Protein AF-A0A7D7ZNV0-F1 (afdb_monomer_lite)

Structure (mmCIF, N/CA/C/O backbone):
data_AF-A0A7D7ZNV0-F1
#
_entry.id   AF-A0A7D7ZNV0-F1
#
loop_
_atom_site.group_PDB
_atom_site.id
_atom_site.type_symbol
_atom_site.label_atom_id
_atom_site.label_alt_id
_atom_site.label_comp_id
_atom_site.label_asym_id
_atom_site.label_entity_id
_atom_site.label_seq_id
_atom_site.pdbx_PDB_ins_code
_atom_site.Cartn_x
_atom_site.Cartn_y
_atom_site.Cartn_z
_atom_site.occupancy
_atom_site.B_iso_or_equiv
_atom_site.auth_seq_id
_atom_site.auth_comp_id
_atom_site.auth_asym_id
_atom_site.auth_atom_id
_atom_site.pdbx_PDB_model_num
ATOM 1 N N . MET A 1 1 ? 5.605 -14.602 -39.935 1.00 45.19 1 MET A N 1
ATOM 2 C CA . MET A 1 1 ? 6.218 -13.314 -40.306 1.00 45.19 1 MET A CA 1
ATOM 3 C C . MET A 1 1 ? 6.427 -12.585 -39.005 1.00 45.19 1 MET A C 1
ATOM 5 O O . MET A 1 1 ? 5.441 -12.206 -38.384 1.00 45.19 1 MET A O 1
ATOM 9 N N . ASP A 1 2 ? 7.675 -12.518 -38.564 1.00 54.56 2 ASP A N 1
ATOM 10 C CA . ASP A 1 2 ? 8.054 -11.848 -37.326 1.00 54.56 2 ASP A CA 1
ATOM 11 C C . ASP A 1 2 ? 7.877 -10.351 -37.553 1.00 54.56 2 ASP A C 1
ATOM 13 O O . ASP A 1 2 ? 8.533 -9.776 -38.421 1.00 54.56 2 ASP A O 1
ATOM 17 N N . ASN A 1 3 ? 6.916 -9.742 -36.857 1.00 64.06 3 ASN A N 1
ATOM 18 C CA . ASN A 1 3 ? 6.824 -8.293 -36.817 1.00 64.06 3 ASN A CA 1
ATOM 19 C C . ASN A 1 3 ? 7.741 -7.828 -35.673 1.00 64.06 3 ASN A C 1
ATOM 21 O O . ASN A 1 3 ? 7.385 -8.056 -34.511 1.00 64.06 3 ASN A O 1
ATOM 25 N N . PRO A 1 4 ? 8.910 -7.228 -35.960 1.00 66.88 4 PRO A N 1
ATOM 26 C CA . PRO A 1 4 ? 9.800 -6.725 -34.918 1.00 66.88 4 PRO A CA 1
ATOM 27 C C . PRO A 1 4 ? 9.106 -5.684 -34.028 1.00 66.88 4 PRO A C 1
ATOM 29 O O . PRO A 1 4 ? 9.383 -5.648 -32.839 1.00 66.88 4 PRO A O 1
ATOM 32 N N . GLU A 1 5 ? 8.120 -4.946 -34.549 1.00 66.50 5 GLU A N 1
ATOM 33 C CA . GLU A 1 5 ? 7.304 -3.986 -33.782 1.00 66.50 5 GLU A CA 1
ATOM 34 C C . GLU A 1 5 ? 6.341 -4.661 -32.788 1.00 66.50 5 GLU A C 1
ATOM 36 O O . GLU A 1 5 ? 5.712 -3.998 -31.974 1.00 66.50 5 GLU A O 1
ATOM 41 N N . ARG A 1 6 ? 6.192 -5.990 -32.853 1.00 70.25 6 ARG A N 1
ATOM 42 C CA . ARG A 1 6 ? 5.403 -6.794 -31.900 1.00 70.25 6 ARG A CA 1
ATOM 43 C C . ARG A 1 6 ? 6.263 -7.785 -31.117 1.00 70.25 6 ARG A C 1
ATOM 45 O O . ARG A 1 6 ? 5.723 -8.681 -30.473 1.00 70.25 6 ARG A O 1
ATOM 52 N N . SER A 1 7 ? 7.584 -7.674 -31.235 1.00 78.62 7 SER A N 1
ATOM 53 C CA . SER A 1 7 ? 8.539 -8.541 -30.552 1.00 78.62 7 SER A CA 1
ATOM 54 C C . SER A 1 7 ? 9.102 -7.812 -29.339 1.00 78.62 7 SER A C 1
ATOM 56 O O . SER A 1 7 ? 9.568 -6.685 -29.457 1.00 78.62 7 SER A O 1
ATOM 58 N N . THR A 1 8 ? 9.086 -8.461 -28.178 1.00 85.06 8 THR A N 1
ATOM 59 C CA . THR A 1 8 ? 9.588 -7.871 -26.932 1.00 85.06 8 THR A CA 1
ATOM 60 C C . THR A 1 8 ? 10.937 -8.472 -26.568 1.00 85.06 8 THR A C 1
ATOM 62 O O . THR A 1 8 ? 11.099 -9.693 -26.529 1.00 85.06 8 THR A O 1
ATOM 65 N N . LEU A 1 9 ? 11.900 -7.607 -26.257 1.00 86.38 9 LEU A N 1
ATOM 66 C CA . LEU A 1 9 ? 13.126 -7.978 -25.563 1.00 86.38 9 LEU A CA 1
ATOM 67 C C . LEU A 1 9 ? 12.962 -7.618 -24.087 1.00 86.38 9 LEU A C 1
ATOM 69 O O . LEU A 1 9 ? 12.534 -6.516 -23.764 1.00 86.38 9 LEU A O 1
ATOM 73 N N . GLY A 1 10 ? 13.310 -8.533 -23.186 1.00 88.19 10 GLY A N 1
ATOM 74 C CA . GLY A 1 10 ? 13.210 -8.281 -21.754 1.00 88.19 10 GLY A CA 1
ATOM 75 C C . GLY A 1 10 ? 14.322 -8.953 -20.971 1.00 88.19 10 GLY A C 1
ATOM 76 O O . GLY A 1 10 ? 14.883 -9.967 -21.388 1.00 88.19 10 GLY A O 1
ATOM 77 N N . VAL A 1 11 ? 14.623 -8.368 -19.815 1.00 88.81 11 VAL A N 1
ATOM 78 C CA . VAL A 1 11 ? 15.571 -8.901 -18.838 1.00 88.81 11 VAL A CA 1
ATOM 79 C C . VAL A 1 11 ? 14.772 -9.368 -17.627 1.00 88.81 11 VAL A C 1
ATOM 81 O O . VAL A 1 11 ? 14.096 -8.576 -16.974 1.00 88.81 11 VAL A O 1
ATOM 84 N N . LEU A 1 12 ? 14.830 -10.667 -17.337 1.00 90.00 12 LEU A N 1
ATOM 85 C CA . LEU A 1 12 ? 14.149 -11.267 -16.193 1.00 90.00 12 LEU A CA 1
ATOM 86 C C . LEU A 1 12 ? 15.111 -11.334 -15.005 1.00 90.00 12 LEU A C 1
ATOM 88 O O . LEU A 1 12 ? 16.139 -12.007 -15.066 1.00 90.00 12 LEU A O 1
ATOM 92 N N . CYS A 1 13 ? 14.764 -10.653 -13.913 1.00 88.19 13 CYS A N 1
ATOM 93 C CA . CYS A 1 13 ? 15.628 -10.518 -12.742 1.00 88.19 13 CYS A CA 1
ATOM 94 C C . CYS A 1 13 ? 15.036 -11.212 -11.511 1.00 88.19 13 CYS A C 1
ATOM 96 O O . CYS A 1 13 ? 13.857 -11.058 -11.192 1.00 88.19 13 CYS A O 1
ATOM 98 N N . GLN A 1 14 ? 15.885 -11.909 -10.754 1.00 87.94 14 GLN A N 1
ATOM 99 C CA . GLN A 1 14 ? 15.585 -12.325 -9.384 1.00 87.94 14 GLN A CA 1
ATOM 100 C C . GLN A 1 14 ? 16.242 -11.362 -8.395 1.00 87.94 14 GLN A C 1
ATOM 102 O O . GLN A 1 14 ? 17.391 -10.964 -8.561 1.00 87.94 14 GLN A O 1
ATOM 107 N N . THR A 1 15 ? 15.525 -11.011 -7.330 1.00 85.88 15 THR A N 1
ATOM 108 C CA . THR A 1 15 ? 16.063 -10.193 -6.232 1.00 85.88 15 THR A CA 1
ATOM 109 C C . THR A 1 15 ? 16.298 -11.039 -4.984 1.00 85.88 15 THR A C 1
ATOM 111 O O . THR A 1 15 ? 15.720 -12.117 -4.839 1.00 85.88 15 THR A O 1
ATOM 114 N N . GLN A 1 16 ? 17.122 -10.543 -4.054 1.00 84.31 16 GLN A N 1
ATOM 115 C CA . GLN A 1 16 ? 17.376 -11.173 -2.746 1.00 84.31 16 GLN A CA 1
ATOM 116 C C . GLN A 1 16 ? 17.931 -12.611 -2.835 1.00 84.31 16 GLN A C 1
ATOM 118 O O . GLN A 1 16 ? 17.564 -13.466 -2.032 1.00 84.31 16 GLN A O 1
ATOM 123 N N . ASN A 1 17 ? 18.815 -12.870 -3.807 1.00 84.50 17 ASN A N 1
ATOM 124 C CA . ASN A 1 17 ? 19.521 -14.148 -3.975 1.00 84.50 17 ASN A CA 1
ATOM 125 C C . ASN A 1 17 ? 18.591 -15.377 -4.084 1.00 84.50 17 ASN A C 1
ATOM 127 O O . ASN A 1 17 ? 18.876 -16.443 -3.538 1.00 84.50 17 ASN A O 1
ATOM 131 N N . ARG A 1 18 ? 17.437 -15.215 -4.742 1.00 84.75 18 ARG A N 1
ATOM 132 C CA . ARG A 1 18 ? 16.502 -16.319 -4.998 1.00 84.75 18 ARG A CA 1
ATOM 133 C C . ARG A 1 18 ? 17.014 -17.231 -6.104 1.00 84.75 18 ARG A C 1
ATOM 135 O O . ARG A 1 18 ? 17.602 -16.759 -7.072 1.00 84.75 18 ARG A O 1
ATOM 142 N N . ALA A 1 19 ? 16.735 -18.524 -5.954 1.00 87.31 19 ALA A N 1
ATOM 143 C CA . ALA A 1 19 ? 17.058 -19.524 -6.959 1.00 87.31 19 ALA A CA 1
ATOM 144 C C . ALA A 1 19 ? 16.268 -19.280 -8.252 1.00 87.31 19 ALA A C 1
ATOM 146 O O . ALA A 1 19 ? 15.100 -18.888 -8.221 1.00 87.31 19 ALA A O 1
ATOM 147 N N . THR A 1 20 ? 16.919 -19.544 -9.378 1.00 85.50 20 THR A N 1
ATOM 148 C CA . THR A 1 20 ? 16.339 -19.463 -10.725 1.00 85.50 20 THR A CA 1
ATOM 149 C C . THR A 1 20 ? 15.947 -20.833 -11.281 1.00 85.50 20 THR A C 1
ATOM 151 O O . THR A 1 20 ? 15.462 -20.928 -12.406 1.00 85.50 20 THR A O 1
ATOM 154 N N . ASP A 1 21 ? 16.183 -21.900 -10.517 1.00 89.81 21 ASP A N 1
ATOM 155 C CA . ASP A 1 21 ? 15.991 -23.274 -10.968 1.00 89.81 21 ASP A CA 1
ATOM 156 C C . ASP A 1 21 ? 14.519 -23.552 -11.291 1.00 89.81 21 ASP A C 1
ATOM 158 O O . ASP A 1 21 ? 13.625 -23.293 -10.487 1.00 89.81 21 ASP A O 1
ATOM 162 N N . GLY A 1 22 ? 14.271 -24.092 -12.486 1.00 87.31 22 GLY A N 1
ATOM 163 C CA . GLY A 1 22 ? 12.927 -24.446 -12.948 1.00 87.31 22 GLY A CA 1
ATOM 164 C C . GLY A 1 22 ? 12.056 -23.268 -13.398 1.00 87.31 22 GLY A C 1
ATOM 165 O O . GLY A 1 22 ? 10.889 -23.488 -13.717 1.00 87.31 22 GLY A O 1
ATOM 166 N N . LEU A 1 23 ? 12.589 -22.040 -13.452 1.00 88.19 23 LEU A N 1
ATOM 167 C CA . LEU A 1 23 ? 11.863 -20.887 -13.988 1.00 88.19 23 LEU A CA 1
ATOM 168 C C . LEU A 1 23 ? 11.836 -20.893 -15.522 1.00 88.19 23 LEU A C 1
ATOM 170 O O . LEU A 1 23 ? 12.759 -21.367 -16.185 1.00 88.19 23 LEU A O 1
ATOM 174 N N . LEU A 1 24 ? 10.761 -20.342 -16.083 1.00 88.75 24 LEU A N 1
ATOM 175 C CA . LEU A 1 24 ? 10.575 -20.203 -17.523 1.00 88.75 24 LEU A CA 1
ATOM 176 C C . LEU A 1 24 ? 11.096 -18.845 -18.003 1.00 88.75 24 LEU A C 1
ATOM 178 O O . LEU A 1 24 ? 10.868 -17.821 -17.362 1.00 88.75 24 LEU A O 1
ATOM 182 N N . ASN A 1 25 ? 11.721 -18.828 -19.179 1.00 87.12 25 ASN A N 1
ATOM 183 C CA . ASN A 1 25 ? 12.117 -17.598 -19.868 1.00 87.12 25 ASN A CA 1
ATOM 184 C C . ASN A 1 25 ? 10.934 -17.062 -20.684 1.00 87.12 25 ASN A C 1
ATOM 186 O O . ASN A 1 25 ? 10.938 -17.127 -21.913 1.00 87.12 25 ASN A O 1
ATOM 190 N N . GLN A 1 26 ? 9.888 -16.619 -19.991 1.00 87.25 26 GLN A N 1
ATOM 191 C CA . GLN A 1 26 ? 8.667 -16.095 -20.597 1.00 87.25 26 GLN A CA 1
ATOM 192 C C . GLN A 1 26 ? 8.408 -14.672 -20.117 1.00 87.25 26 GLN A C 1
ATOM 194 O O . GLN A 1 26 ? 8.632 -14.342 -18.955 1.00 87.25 26 GLN A O 1
ATOM 199 N N . ILE A 1 27 ? 7.942 -13.844 -21.044 1.00 85.81 27 ILE A N 1
ATOM 200 C CA . ILE A 1 27 ? 7.533 -12.465 -20.805 1.00 85.81 27 ILE A CA 1
ATOM 201 C C . ILE A 1 27 ? 6.041 -12.406 -21.115 1.00 85.81 27 ILE A C 1
ATOM 203 O O . ILE A 1 27 ? 5.610 -12.906 -22.157 1.00 85.81 27 ILE A O 1
ATOM 207 N N . GLU A 1 28 ? 5.258 -11.842 -20.201 1.00 82.62 28 GLU A N 1
ATOM 208 C CA . GLU A 1 28 ? 3.836 -11.619 -20.445 1.00 82.62 28 GLU A CA 1
ATOM 209 C C . GLU A 1 28 ? 3.655 -10.558 -21.536 1.00 82.62 28 GLU A C 1
ATOM 211 O O . GLU A 1 28 ? 4.395 -9.575 -21.603 1.00 82.62 28 GLU A O 1
ATOM 216 N N . ALA A 1 29 ? 2.690 -10.782 -22.428 1.00 80.75 29 ALA A N 1
ATOM 217 C CA . ALA A 1 29 ? 2.501 -9.944 -23.612 1.00 80.75 29 ALA A CA 1
ATOM 218 C C . ALA A 1 29 ? 2.095 -8.500 -23.273 1.00 80.75 29 ALA A C 1
ATOM 220 O O . ALA A 1 29 ? 2.283 -7.605 -24.088 1.00 80.75 29 ALA A O 1
ATOM 221 N N . ASP A 1 30 ? 1.546 -8.286 -22.081 1.00 84.56 30 ASP A N 1
ATOM 222 C CA . ASP A 1 30 ? 1.067 -7.016 -21.548 1.00 84.56 30 ASP A CA 1
ATOM 223 C C . ASP A 1 30 ? 2.053 -6.383 -20.555 1.00 84.56 30 ASP A C 1
ATOM 225 O O . ASP A 1 30 ? 1.668 -5.483 -19.814 1.00 84.56 30 ASP A O 1
ATOM 229 N N . VAL A 1 31 ? 3.327 -6.814 -20.531 1.00 86.25 31 VAL A N 1
ATOM 230 C CA . VAL A 1 31 ? 4.367 -6.212 -19.671 1.00 86.25 31 VAL A CA 1
ATOM 231 C C . VAL A 1 31 ? 4.673 -4.758 -20.044 1.00 86.25 31 VAL A C 1
ATOM 233 O O . VAL A 1 31 ? 5.049 -3.968 -19.173 1.00 86.25 31 VAL A O 1
ATOM 236 N N . ILE A 1 32 ? 4.489 -4.395 -21.316 1.00 90.50 32 ILE A N 1
ATOM 237 C CA . ILE A 1 32 ? 4.559 -3.019 -21.811 1.00 90.50 32 ILE A CA 1
ATOM 238 C C . ILE A 1 32 ? 3.115 -2.504 -21.893 1.00 90.50 32 ILE A C 1
ATOM 240 O O . ILE A 1 32 ? 2.325 -3.090 -22.636 1.00 90.50 32 ILE A O 1
ATOM 244 N N . PRO A 1 33 ? 2.744 -1.469 -21.119 1.00 91.25 33 PRO A N 1
ATOM 245 C CA . PRO A 1 33 ? 1.414 -0.871 -21.195 1.00 91.25 33 PRO A CA 1
ATOM 246 C C . PRO A 1 33 ? 1.095 -0.327 -22.587 1.00 91.25 33 PRO A C 1
ATOM 248 O O . PRO A 1 33 ? 1.984 0.125 -23.308 1.00 91.25 33 PRO A O 1
ATOM 251 N N . ASP A 1 34 ? -0.191 -0.298 -22.9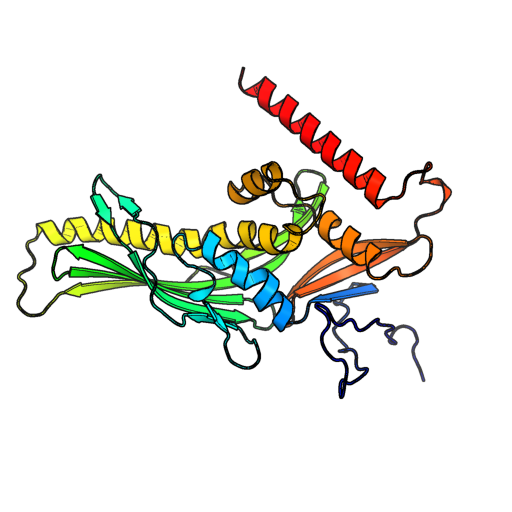33 1.00 89.25 34 ASP A N 1
ATOM 252 C CA . ASP A 1 34 ? -0.651 0.328 -24.171 1.00 89.25 34 ASP A CA 1
ATOM 253 C C . ASP A 1 34 ? -0.214 1.801 -24.233 1.00 89.25 34 ASP A C 1
ATOM 255 O O . ASP A 1 34 ? -0.518 2.591 -23.337 1.00 89.25 34 ASP A O 1
ATOM 259 N N . GLY A 1 35 ? 0.454 2.172 -25.325 1.00 88.12 35 GLY A N 1
ATOM 260 C CA . GLY A 1 35 ? 0.957 3.529 -25.552 1.00 88.12 35 GLY A CA 1
ATOM 261 C C . GLY A 1 35 ? 2.384 3.776 -25.062 1.00 88.12 35 GLY A C 1
ATOM 262 O O . GLY A 1 35 ? 2.927 4.818 -25.403 1.00 88.12 35 GLY A O 1
ATOM 263 N N . SER A 1 36 ? 2.987 2.828 -24.341 1.00 91.12 36 SER A N 1
ATOM 264 C CA . SER A 1 36 ? 4.396 2.870 -23.943 1.00 91.12 36 SER A CA 1
ATOM 265 C C . SER A 1 36 ? 5.273 2.045 -24.897 1.00 91.12 36 SER A C 1
ATOM 267 O O . SER A 1 36 ? 4.822 1.051 -25.467 1.00 91.12 36 SER A O 1
ATOM 269 N N . ASP A 1 37 ? 6.556 2.396 -24.994 1.00 88.50 37 ASP A N 1
ATOM 270 C CA . ASP A 1 37 ? 7.559 1.647 -25.772 1.00 88.50 37 ASP A CA 1
ATOM 271 C C . ASP A 1 37 ? 8.383 0.686 -24.903 1.00 88.50 37 ASP A C 1
ATOM 273 O O . ASP A 1 37 ? 8.951 -0.297 -25.382 1.00 88.50 37 ASP A O 1
ATOM 277 N N . VAL A 1 38 ? 8.461 0.969 -23.602 1.00 88.81 38 VAL A N 1
ATOM 278 C CA . VAL A 1 38 ? 9.192 0.171 -22.617 1.00 88.81 38 VAL A CA 1
ATOM 279 C C . VAL A 1 38 ? 8.374 0.010 -21.340 1.00 88.81 38 VAL A C 1
ATOM 281 O O . VAL A 1 38 ? 7.563 0.862 -20.974 1.00 88.81 38 VAL A O 1
ATOM 284 N N . GLY A 1 39 ? 8.593 -1.108 -20.649 1.00 89.94 39 GLY A N 1
ATOM 285 C CA . GLY A 1 39 ? 7.864 -1.465 -19.438 1.00 89.94 39 GLY A CA 1
ATOM 286 C C . GLY A 1 39 ? 8.777 -2.028 -18.357 1.00 89.94 39 GLY A C 1
ATOM 287 O O . GLY A 1 39 ? 9.677 -2.826 -18.621 1.00 89.94 39 GLY A O 1
ATOM 288 N N . PHE A 1 40 ? 8.507 -1.637 -17.118 1.00 90.12 40 PHE A N 1
ATOM 289 C CA . PHE A 1 40 ? 9.063 -2.228 -15.912 1.00 90.12 40 PHE A CA 1
ATOM 290 C C . PHE A 1 40 ? 7.942 -2.863 -15.091 1.00 90.12 40 PHE A C 1
ATOM 292 O O . PHE A 1 40 ? 6.903 -2.246 -14.848 1.00 90.12 40 PHE A O 1
ATOM 299 N N . LEU A 1 41 ? 8.177 -4.086 -14.613 1.00 91.31 41 LEU A N 1
ATOM 300 C CA . LEU A 1 41 ? 7.216 -4.827 -13.807 1.00 91.31 41 LEU A CA 1
ATOM 301 C C . LEU A 1 41 ? 7.857 -5.308 -12.505 1.00 91.31 41 LEU A C 1
ATOM 303 O O . LEU A 1 41 ? 8.803 -6.097 -12.495 1.00 91.31 41 LEU A O 1
ATOM 307 N N . LEU A 1 42 ? 7.291 -4.871 -11.382 1.00 90.94 42 LEU A N 1
ATOM 308 C CA . LEU A 1 42 ? 7.621 -5.377 -10.058 1.00 90.94 42 LEU A CA 1
ATOM 309 C C . LEU A 1 42 ? 6.608 -6.451 -9.671 1.00 90.94 42 LEU A C 1
ATOM 311 O O . LEU A 1 42 ? 5.451 -6.147 -9.379 1.00 90.94 42 LEU A O 1
ATOM 315 N N . SER A 1 43 ? 7.066 -7.707 -9.636 1.00 91.12 43 SER A N 1
ATOM 316 C CA . SER A 1 43 ? 6.199 -8.866 -9.375 1.00 91.12 43 SER A CA 1
ATOM 317 C C . SER A 1 43 ? 5.278 -8.675 -8.164 1.00 91.12 43 SER A C 1
ATOM 319 O O . SER A 1 43 ? 5.681 -8.106 -7.141 1.00 91.12 43 SER A O 1
ATOM 321 N N . ARG A 1 44 ? 4.073 -9.250 -8.254 1.00 91.50 44 ARG A N 1
ATOM 322 C CA . ARG A 1 44 ? 3.046 -9.278 -7.200 1.00 91.50 44 ARG A CA 1
ATOM 323 C C . ARG A 1 44 ? 3.630 -9.483 -5.801 1.00 91.50 44 ARG A C 1
ATOM 325 O O . ARG A 1 44 ? 3.437 -8.666 -4.902 1.00 91.50 44 ARG A O 1
ATOM 332 N N . ARG A 1 45 ? 4.424 -10.547 -5.643 1.00 91.69 45 ARG A N 1
ATOM 333 C CA . ARG A 1 45 ? 5.062 -10.930 -4.378 1.00 91.69 45 ARG A CA 1
ATOM 334 C C . ARG A 1 45 ? 5.982 -9.845 -3.821 1.00 91.69 45 ARG A C 1
ATOM 336 O O . ARG A 1 45 ? 6.034 -9.669 -2.606 1.00 91.69 45 ARG A O 1
ATOM 343 N N . ARG A 1 46 ? 6.759 -9.160 -4.666 1.00 91.00 46 ARG A N 1
ATOM 344 C CA . ARG A 1 46 ? 7.652 -8.075 -4.219 1.00 91.00 46 ARG A CA 1
ATOM 345 C C . ARG A 1 46 ? 6.850 -6.834 -3.866 1.00 91.00 46 ARG A C 1
ATOM 347 O O . ARG A 1 46 ? 7.067 -6.270 -2.802 1.00 91.00 46 ARG A O 1
ATOM 354 N N . PHE A 1 47 ? 5.861 -6.478 -4.681 1.00 90.62 47 PHE A N 1
ATOM 355 C CA . PHE A 1 47 ? 4.984 -5.354 -4.377 1.00 90.62 47 PHE A CA 1
ATOM 356 C C . PHE A 1 47 ? 4.248 -5.554 -3.039 1.00 90.62 47 PHE A C 1
ATOM 358 O O . PHE A 1 47 ? 4.261 -4.684 -2.175 1.00 90.62 47 PHE A O 1
ATOM 365 N N . ILE A 1 48 ? 3.704 -6.741 -2.779 1.00 91.31 48 ILE A N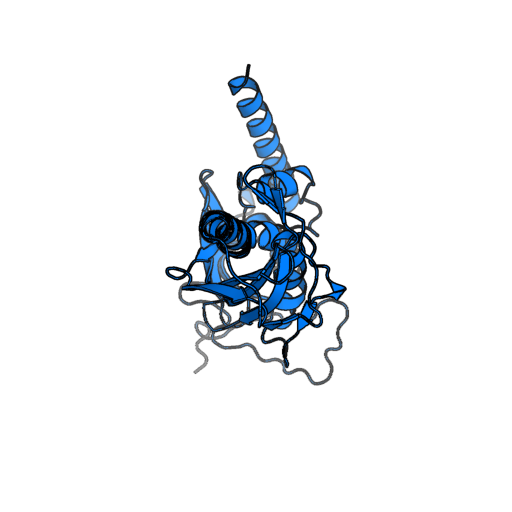 1
ATOM 366 C CA . ILE A 1 48 ? 3.038 -7.026 -1.503 1.00 91.31 48 ILE A CA 1
ATOM 367 C C . ILE A 1 48 ? 4.010 -7.029 -0.320 1.00 91.31 48 ILE A C 1
ATOM 369 O O . ILE A 1 48 ? 3.740 -6.384 0.692 1.00 91.31 48 ILE A O 1
ATOM 373 N N . ARG A 1 49 ? 5.135 -7.743 -0.420 1.00 90.75 49 ARG A N 1
ATOM 374 C CA . ARG A 1 49 ? 6.024 -7.969 0.733 1.00 90.75 49 ARG A CA 1
ATOM 375 C C . ARG A 1 49 ? 6.969 -6.815 1.022 1.00 90.75 49 ARG A C 1
ATOM 377 O O . ARG A 1 49 ? 7.281 -6.581 2.185 1.00 90.75 49 ARG A O 1
ATOM 384 N N . ASP A 1 50 ? 7.432 -6.137 -0.018 1.00 87.62 50 ASP A N 1
ATOM 385 C CA . ASP A 1 50 ? 8.465 -5.110 0.094 1.00 87.62 50 ASP A CA 1
ATOM 386 C C . ASP A 1 50 ? 7.877 -3.695 -0.002 1.00 87.62 50 ASP A C 1
ATOM 388 O O . ASP A 1 50 ? 8.527 -2.756 0.440 1.00 87.62 50 ASP A O 1
ATOM 392 N N . VAL A 1 51 ? 6.646 -3.536 -0.518 1.00 86.00 51 VAL A N 1
ATOM 393 C CA . VAL A 1 51 ? 5.990 -2.222 -0.640 1.00 86.00 51 VAL A CA 1
ATOM 394 C C . VAL A 1 51 ? 4.766 -2.099 0.264 1.00 86.00 51 VAL A C 1
ATOM 396 O O . VAL A 1 51 ? 4.742 -1.260 1.163 1.00 86.00 51 VAL A O 1
ATOM 399 N N . LEU A 1 52 ? 3.748 -2.945 0.079 1.00 86.38 52 LEU A N 1
ATOM 400 C CA . LEU A 1 52 ? 2.489 -2.806 0.818 1.00 86.38 52 LEU A CA 1
ATOM 401 C C . LEU A 1 52 ? 2.626 -3.198 2.295 1.00 86.38 52 LEU A C 1
ATOM 403 O O . LEU A 1 52 ? 2.196 -2.446 3.166 1.00 86.38 52 LEU A O 1
ATOM 407 N N . ALA A 1 53 ? 3.234 -4.343 2.611 1.00 88.69 53 ALA A N 1
ATOM 408 C CA . ALA A 1 53 ? 3.332 -4.823 3.991 1.00 88.69 53 ALA A CA 1
ATOM 409 C C . ALA A 1 53 ? 4.130 -3.879 4.914 1.00 88.69 53 ALA A C 1
ATOM 411 O O . ALA A 1 53 ? 3.637 -3.588 6.008 1.00 88.69 53 ALA A O 1
ATOM 412 N N . PRO A 1 54 ? 5.292 -3.325 4.508 1.00 85.88 54 PRO A N 1
ATOM 413 C CA . PRO A 1 54 ? 6.011 -2.337 5.312 1.00 85.88 54 PRO A CA 1
ATOM 414 C C . PRO A 1 54 ? 5.246 -1.021 5.480 1.00 85.88 54 PRO A C 1
ATOM 416 O O . PRO A 1 54 ? 5.483 -0.302 6.451 1.00 85.88 54 PRO A O 1
ATOM 419 N N . ALA A 1 55 ? 4.300 -0.720 4.583 1.00 82.06 55 ALA A N 1
ATOM 420 C CA . ALA A 1 55 ? 3.490 0.484 4.676 1.00 82.06 55 ALA A CA 1
ATOM 421 C C . ALA A 1 55 ? 2.374 0.396 5.738 1.00 82.06 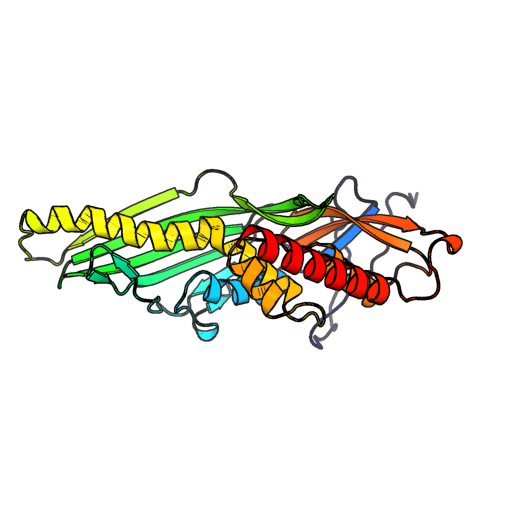55 ALA A C 1
ATOM 423 O O . ALA A 1 55 ? 1.915 1.418 6.263 1.00 82.06 55 ALA A O 1
ATOM 424 N N . LEU A 1 56 ? 1.941 -0.817 6.102 1.00 82.75 56 LEU A N 1
ATOM 425 C CA . LEU A 1 56 ? 0.817 -1.012 7.023 1.00 82.75 56 LEU A CA 1
ATOM 426 C C . LEU A 1 56 ? 1.093 -0.555 8.462 1.00 82.75 56 LEU A C 1
ATOM 428 O O . LEU A 1 56 ? 0.212 0.095 9.016 1.00 82.75 56 LEU A O 1
ATOM 432 N N . PRO A 1 57 ? 2.257 -0.815 9.090 1.00 83.44 57 PRO A N 1
ATOM 433 C CA . PRO A 1 57 ? 2.566 -0.303 10.430 1.00 83.44 57 PRO A CA 1
ATOM 434 C C . PRO A 1 57 ? 2.534 1.223 10.549 1.00 83.44 57 PRO A C 1
ATOM 436 O O . PRO A 1 57 ? 2.211 1.755 11.606 1.00 83.44 57 PRO A O 1
ATOM 439 N N . VAL A 1 58 ? 2.863 1.928 9.466 1.00 77.69 58 VAL A N 1
ATOM 440 C CA . VAL A 1 58 ? 2.794 3.395 9.419 1.00 77.69 58 VAL A CA 1
ATOM 441 C C . VAL A 1 58 ? 1.346 3.864 9.288 1.00 77.69 58 VAL A C 1
ATOM 443 O O . VAL A 1 58 ? 0.948 4.865 9.876 1.00 77.69 58 VAL A O 1
ATOM 446 N N . THR A 1 59 ? 0.552 3.110 8.534 1.00 75.56 59 THR A N 1
ATOM 447 C CA . THR A 1 59 ? -0.867 3.375 8.299 1.00 75.56 59 THR A CA 1
ATOM 448 C C . THR A 1 59 ? -1.727 3.068 9.535 1.00 75.56 59 THR A C 1
ATOM 450 O O . THR A 1 59 ? -2.653 3.808 9.866 1.00 75.56 59 THR A O 1
ATOM 453 N N . PHE A 1 60 ? -1.399 1.990 10.246 1.00 79.06 60 PHE A N 1
ATOM 454 C CA . PHE A 1 60 ? -2.067 1.504 11.449 1.00 79.06 60 PHE A CA 1
ATOM 455 C C . PHE A 1 60 ? -1.098 1.556 12.632 1.00 79.06 60 PHE A C 1
ATOM 457 O O . PHE A 1 60 ? -0.520 0.539 13.010 1.00 79.06 60 PHE A O 1
ATOM 464 N N . ASP A 1 61 ? -0.931 2.737 13.231 1.00 81.50 61 ASP A N 1
ATOM 465 C CA . ASP A 1 61 ? -0.028 2.931 14.373 1.00 81.50 61 ASP A CA 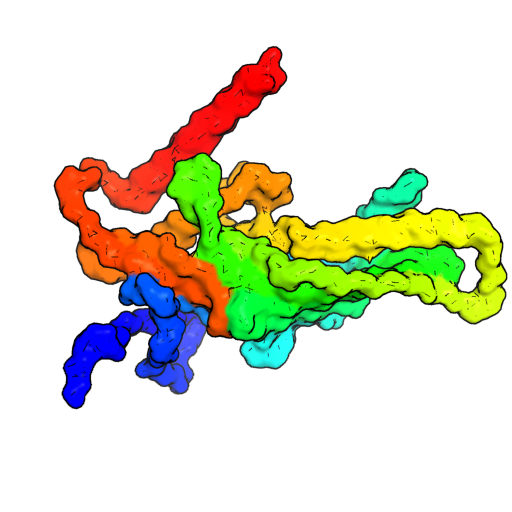1
ATOM 466 C C . ASP A 1 61 ? -0.351 1.917 15.493 1.00 81.50 61 ASP A C 1
ATOM 468 O O . ASP A 1 61 ? -1.491 1.817 15.952 1.00 81.50 61 ASP A O 1
ATOM 472 N N . GLY A 1 62 ? 0.639 1.113 15.887 1.00 85.38 62 GLY A N 1
ATOM 473 C CA . GLY A 1 62 ? 0.504 -0.020 16.812 1.00 85.38 62 GLY A CA 1
ATOM 474 C C . GLY A 1 62 ? 0.543 -1.408 16.152 1.00 85.38 62 GLY A C 1
ATOM 475 O O . GLY A 1 62 ? 0.907 -2.379 16.823 1.00 85.38 62 GLY A O 1
ATOM 476 N N . LEU A 1 63 ? 0.263 -1.509 14.847 1.00 87.88 63 LEU A N 1
ATOM 477 C CA . LEU A 1 63 ? 0.503 -2.716 14.050 1.00 87.88 63 LEU A CA 1
ATOM 478 C C . LEU A 1 63 ? 2.011 -2.942 13.885 1.00 87.88 63 LEU A C 1
ATOM 480 O O . LEU A 1 63 ? 2.770 -2.014 13.613 1.00 87.88 63 LEU A O 1
ATOM 484 N N . LYS A 1 64 ? 2.468 -4.186 14.032 1.00 91.50 64 LYS A N 1
ATOM 485 C CA . LYS A 1 64 ? 3.878 -4.562 13.850 1.00 91.50 64 LYS A CA 1
ATOM 486 C C . LYS A 1 64 ? 4.021 -5.521 12.679 1.00 91.50 64 LYS A C 1
ATOM 488 O O . LYS A 1 64 ? 3.123 -6.312 12.422 1.00 91.50 64 LYS A O 1
ATOM 493 N N . ALA A 1 65 ? 5.195 -5.548 12.046 1.00 89.75 65 ALA A N 1
ATOM 494 C CA . ALA A 1 65 ? 5.486 -6.468 10.939 1.00 89.75 65 ALA A CA 1
ATOM 495 C C . ALA A 1 65 ? 5.169 -7.938 11.275 1.00 89.75 65 ALA A C 1
ATOM 497 O O . ALA A 1 65 ? 4.622 -8.670 10.467 1.00 89.75 65 ALA A O 1
ATOM 498 N N . LYS A 1 66 ? 5.432 -8.355 12.518 1.00 93.88 66 LYS A N 1
ATOM 499 C CA . LYS A 1 66 ? 5.126 -9.706 13.006 1.00 93.88 66 LYS A CA 1
ATOM 500 C C . LYS A 1 66 ? 3.624 -10.027 13.099 1.00 93.88 66 LYS A C 1
ATOM 502 O O . LYS A 1 66 ? 3.272 -11.179 13.342 1.00 93.88 66 LYS A O 1
ATOM 507 N N . ASP A 1 67 ? 2.751 -9.023 13.073 1.00 94.75 67 ASP A N 1
ATOM 508 C CA . ASP A 1 67 ? 1.288 -9.167 13.157 1.00 94.75 67 ASP A CA 1
ATOM 509 C C . ASP A 1 67 ? 0.655 -9.383 11.772 1.00 94.75 67 ASP A C 1
ATOM 511 O O . ASP A 1 67 ? -0.515 -9.754 11.674 1.00 94.75 67 ASP A O 1
ATOM 515 N N . ILE A 1 68 ? 1.446 -9.139 10.727 1.00 94.25 68 ILE A N 1
ATOM 516 C CA . ILE A 1 68 ? 1.084 -9.247 9.322 1.00 94.25 68 ILE A CA 1
ATOM 517 C C . ILE A 1 68 ? 1.358 -10.675 8.853 1.00 94.25 68 ILE A C 1
ATOM 519 O O . ILE A 1 68 ? 2.387 -11.264 9.193 1.00 94.25 68 ILE A O 1
ATOM 523 N N . ASP A 1 69 ? 0.434 -11.206 8.067 1.00 95.81 69 ASP A N 1
ATOM 524 C CA . ASP A 1 69 ? 0.578 -12.460 7.339 1.00 95.81 69 ASP A CA 1
ATOM 525 C C . ASP A 1 69 ? 0.234 -12.254 5.862 1.00 95.81 69 ASP A C 1
ATOM 527 O O . ASP A 1 69 ? -0.308 -11.215 5.479 1.00 95.81 69 ASP A O 1
ATOM 531 N N . TYR A 1 70 ? 0.539 -13.240 5.030 1.00 95.31 70 TYR A N 1
ATOM 532 C CA . TYR A 1 70 ? 0.297 -13.179 3.592 1.00 95.31 70 TYR A CA 1
ATOM 533 C C . TYR A 1 70 ? -0.780 -14.185 3.209 1.00 95.31 70 TYR A C 1
ATOM 535 O O . TYR A 1 70 ? -0.803 -15.297 3.732 1.00 95.31 70 TYR A O 1
ATOM 543 N N . LEU A 1 71 ? -1.676 -13.786 2.307 1.00 93.31 71 LEU A N 1
ATOM 544 C CA . LEU A 1 71 ? -2.592 -14.736 1.682 1.00 93.31 71 LEU A CA 1
ATOM 545 C C . LEU A 1 71 ? -1.798 -15.699 0.787 1.00 93.31 71 LEU A C 1
ATOM 547 O O . LEU A 1 71 ? -0.666 -15.392 0.390 1.00 93.31 71 LEU A O 1
ATOM 551 N N . ASP A 1 72 ? -2.401 -16.845 0.474 1.00 88.06 72 ASP A N 1
ATOM 552 C CA . ASP A 1 72 ? -1.811 -17.845 -0.419 1.00 88.06 72 ASP A CA 1
ATOM 553 C C . ASP A 1 72 ? -1.344 -17.201 -1.736 1.00 88.06 72 ASP A C 1
ATOM 555 O O . ASP A 1 72 ? -1.910 -16.203 -2.190 1.00 88.06 72 ASP A O 1
ATOM 559 N N . ASP A 1 73 ? -0.248 -17.722 -2.293 1.00 84.56 73 ASP A N 1
ATOM 560 C CA . ASP A 1 73 ? 0.386 -17.252 -3.536 1.00 84.56 73 ASP A CA 1
ATOM 561 C C . ASP A 1 73 ? 0.702 -15.743 -3.599 1.00 84.56 73 ASP A C 1
ATOM 563 O O . ASP A 1 73 ? 0.866 -15.164 -4.674 1.00 84.56 73 ASP A O 1
ATOM 567 N N . ASP A 1 74 ? 0.829 -15.092 -2.436 1.00 87.81 74 ASP A N 1
ATOM 568 C CA . ASP A 1 74 ? 1.011 -13.646 -2.320 1.00 87.81 74 ASP A CA 1
ATOM 569 C C . ASP A 1 74 ? -0.068 -12.857 -3.073 1.00 87.81 74 ASP A C 1
ATOM 571 O O . ASP A 1 74 ? 0.228 -11.859 -3.720 1.00 87.81 74 ASP A O 1
ATOM 575 N N . GLU A 1 75 ? -1.332 -13.275 -3.001 1.00 90.69 75 GLU A N 1
ATOM 576 C CA . GLU A 1 75 ? -2.446 -12.487 -3.555 1.00 90.69 75 GLU A CA 1
ATOM 577 C C . GLU A 1 75 ? -2.814 -11.277 -2.691 1.00 90.69 75 GLU A C 1
ATOM 579 O O . GLU A 1 75 ? -3.534 -10.368 -3.119 1.00 90.69 75 GLU A O 1
ATOM 584 N N . GLY A 1 76 ? -2.318 -11.245 -1.456 1.00 92.88 76 GLY A N 1
ATOM 585 C CA . GLY A 1 76 ? -2.649 -10.191 -0.524 1.00 92.88 76 GLY A CA 1
ATOM 586 C C . GLY A 1 76 ? -2.007 -10.320 0.846 1.00 92.88 76 GLY A C 1
ATOM 587 O O . GLY A 1 76 ? -1.114 -11.133 1.086 1.00 92.88 76 GLY A O 1
ATOM 588 N N . ILE A 1 77 ? -2.493 -9.482 1.752 1.00 94.12 77 ILE A N 1
ATOM 589 C CA . ILE A 1 77 ? -2.032 -9.349 3.129 1.00 94.12 77 ILE A CA 1
ATOM 590 C C . ILE A 1 77 ? -3.214 -9.573 4.064 1.00 94.12 77 ILE A C 1
ATOM 592 O O . ILE A 1 77 ? -4.304 -9.067 3.808 1.00 94.12 77 ILE A O 1
ATOM 596 N N . THR A 1 78 ? -2.985 -10.266 5.176 1.00 95.81 78 THR A N 1
ATOM 597 C CA . THR A 1 78 ? -3.943 -10.389 6.276 1.00 95.81 78 THR A CA 1
ATOM 598 C C . THR A 1 78 ? -3.255 -10.256 7.638 1.00 95.81 78 THR A C 1
ATOM 600 O O . THR A 1 78 ? -2.085 -9.883 7.729 1.00 95.81 78 THR A O 1
ATOM 603 N N . LEU A 1 79 ? -3.986 -10.513 8.721 1.00 94.81 79 LEU A N 1
ATOM 604 C CA . LEU A 1 79 ? -3.453 -10.522 10.078 1.00 94.81 79 LEU A CA 1
ATOM 605 C C . LEU A 1 79 ? -3.366 -11.940 10.625 1.00 94.81 79 LEU A C 1
ATOM 607 O O . LEU A 1 79 ? -4.353 -12.672 10.617 1.00 94.81 79 LEU A O 1
ATOM 611 N N . ASN A 1 80 ? -2.237 -12.268 11.251 1.00 94.12 80 ASN A N 1
ATOM 612 C CA . ASN A 1 80 ? -2.119 -13.484 12.064 1.00 94.12 80 ASN A CA 1
ATOM 613 C C . ASN A 1 80 ? -2.580 -13.280 13.518 1.00 94.12 80 ASN A C 1
ATOM 615 O O . ASN A 1 80 ? -2.734 -14.238 14.278 1.00 94.12 80 ASN A O 1
ATOM 619 N N . ARG A 1 81 ? -2.790 -12.027 13.938 1.00 93.31 81 ARG A N 1
ATOM 620 C CA . ARG A 1 81 ? -3.263 -11.678 15.281 1.00 93.31 81 ARG A CA 1
ATOM 621 C C . ARG A 1 81 ? -4.034 -10.367 15.281 1.00 93.31 81 ARG A C 1
ATOM 623 O O . ARG A 1 81 ? -3.993 -9.607 14.331 1.00 93.31 81 ARG A O 1
ATOM 630 N N . LYS A 1 82 ? -4.670 -10.058 16.409 1.00 95.00 82 LYS A N 1
ATOM 631 C CA . LYS A 1 82 ? -5.475 -8.842 16.589 1.00 95.00 82 LYS A CA 1
ATOM 632 C C . LYS A 1 82 ? -4.724 -7.805 17.434 1.00 95.00 82 LYS A C 1
ATOM 634 O O . LYS A 1 82 ? -4.872 -7.824 18.668 1.00 95.00 82 LYS A O 1
ATOM 639 N N . PRO A 1 83 ? -3.854 -6.969 16.838 1.00 93.00 83 PRO A N 1
ATOM 640 C CA . PRO A 1 83 ? -3.027 -6.035 17.588 1.00 93.00 83 PRO A CA 1
ATOM 641 C C . PRO A 1 83 ? -3.863 -4.911 18.196 1.00 93.00 83 PRO A C 1
ATOM 643 O O . PRO A 1 83 ? -4.918 -4.531 17.681 1.00 93.00 83 PRO A O 1
ATOM 646 N N . MET A 1 84 ? -3.369 -4.385 19.315 1.00 91.31 84 MET A N 1
ATOM 647 C CA . MET A 1 84 ? -3.840 -3.104 19.825 1.00 91.31 84 MET A CA 1
ATOM 648 C C . MET A 1 84 ? -3.212 -2.005 18.972 1.00 91.31 84 MET A C 1
ATOM 650 O O . MET A 1 84 ? -2.001 -2.016 18.754 1.00 91.31 84 MET A O 1
ATOM 654 N N . LEU A 1 85 ? -4.037 -1.086 18.495 1.00 86.56 85 LEU A N 1
ATOM 655 C CA . LEU A 1 85 ? -3.586 0.124 17.831 1.00 86.56 85 LEU A CA 1
ATOM 656 C C . LEU A 1 85 ? -3.241 1.183 18.881 1.00 86.56 85 LEU A C 1
ATOM 658 O O . LEU A 1 85 ? -3.568 1.051 20.063 1.00 86.56 85 LEU A O 1
ATOM 662 N N . LYS A 1 86 ? -2.578 2.251 18.453 1.00 84.38 86 LYS A N 1
ATOM 663 C CA . LYS A 1 86 ? -2.314 3.404 19.302 1.00 84.38 86 LYS A CA 1
ATOM 664 C C . LYS A 1 86 ? -3.617 3.974 19.842 1.00 84.38 86 LYS A C 1
ATOM 666 O O . LYS A 1 86 ? -4.622 4.074 19.135 1.00 84.38 86 LYS A O 1
ATOM 671 N N . ALA A 1 87 ? -3.569 4.357 21.110 1.00 84.19 87 ALA A N 1
ATOM 672 C CA . ALA A 1 87 ? -4.699 4.965 21.772 1.00 84.19 87 ALA A CA 1
ATOM 673 C C . ALA A 1 87 ? -5.088 6.281 21.084 1.00 84.19 87 ALA A C 1
ATOM 675 O O . ALA A 1 87 ? -4.229 7.081 20.710 1.00 84.19 87 ALA A O 1
ATOM 676 N N . VAL A 1 88 ? -6.390 6.503 20.932 1.00 77.06 88 VAL A N 1
ATOM 677 C CA . VAL A 1 88 ? -6.931 7.716 20.316 1.00 77.06 88 VAL A CA 1
ATOM 678 C C . VAL A 1 88 ? -7.651 8.536 21.368 1.00 77.06 88 VAL A C 1
ATOM 680 O O . VAL A 1 88 ? -8.501 8.026 22.101 1.00 77.06 88 VAL A O 1
ATOM 683 N N . GLU A 1 89 ? -7.322 9.822 21.432 1.00 77.38 89 GLU A N 1
ATOM 684 C CA . GLU A 1 89 ? -8.012 10.772 22.291 1.00 77.38 89 GLU A CA 1
ATOM 685 C C . GLU A 1 89 ? -9.194 11.409 21.569 1.00 77.38 89 GLU A C 1
ATOM 687 O O . GLU A 1 89 ? -9.095 11.871 20.433 1.00 77.38 89 GLU A O 1
ATOM 692 N N . HIS A 1 90 ? -10.334 11.474 22.250 1.00 70.19 90 HIS A N 1
ATOM 693 C CA . HIS A 1 90 ? -11.492 12.203 21.762 1.00 70.19 90 HIS A CA 1
ATOM 694 C C . HIS A 1 90 ? -12.312 12.755 22.918 1.00 70.19 90 HIS A C 1
ATOM 696 O O . HIS A 1 90 ? -12.772 12.013 23.790 1.00 70.19 90 HIS A O 1
ATOM 702 N N . LYS A 1 91 ? -12.525 14.077 22.902 1.00 72.81 91 LYS A N 1
ATOM 703 C CA . LYS A 1 91 ? -13.250 14.819 23.949 1.00 72.81 91 LYS A CA 1
ATOM 704 C C . LYS A 1 91 ? -12.710 14.526 25.360 1.00 72.81 91 LYS A C 1
ATOM 706 O O . LYS A 1 91 ? -13.483 14.266 26.279 1.00 72.81 91 LYS A O 1
ATOM 711 N N . GLY A 1 92 ? -11.381 14.524 25.508 1.00 76.44 92 GLY A N 1
ATOM 712 C CA . GLY A 1 92 ? -10.694 14.312 26.789 1.00 76.44 92 GLY A CA 1
ATOM 713 C C . GLY A 1 92 ? -10.754 12.879 27.327 1.00 76.44 92 GLY A C 1
ATOM 714 O O . GLY A 1 92 ? -10.449 12.656 28.494 1.00 76.44 92 GLY A O 1
ATOM 715 N N . LYS A 1 93 ? -11.179 11.908 26.508 1.00 76.31 93 LYS A N 1
ATOM 716 C CA . LYS A 1 93 ? -11.136 10.481 26.839 1.00 76.31 93 LYS A CA 1
ATOM 717 C C . LYS A 1 93 ? -10.224 9.746 25.877 1.00 76.31 93 LYS A C 1
ATOM 719 O O . LYS A 1 93 ? -10.293 9.971 24.671 1.00 76.31 93 LYS A O 1
ATOM 724 N N . THR A 1 94 ? -9.439 8.836 26.428 1.00 83.44 94 THR A N 1
ATOM 725 C CA . THR A 1 94 ? -8.552 7.947 25.685 1.00 83.44 94 THR A CA 1
ATOM 726 C C . THR A 1 94 ? -9.264 6.628 25.414 1.00 83.44 94 THR A C 1
ATOM 728 O O . THR A 1 94 ? -9.916 6.073 26.301 1.00 83.44 94 THR A O 1
ATOM 731 N N . TYR A 1 95 ? -9.151 6.140 24.185 1.00 80.50 95 TYR A N 1
ATOM 732 C CA . TYR A 1 95 ? -9.739 4.884 23.745 1.00 80.50 95 TYR A CA 1
ATOM 733 C C . TYR A 1 95 ? -8.665 3.983 23.152 1.00 80.50 95 TYR A C 1
ATOM 735 O O . TYR A 1 95 ? -7.856 4.455 22.360 1.00 80.50 95 TYR A O 1
ATOM 743 N N . ASP A 1 96 ? -8.717 2.693 23.482 1.00 85.31 96 ASP A N 1
ATOM 744 C CA . ASP A 1 96 ? -7.784 1.675 22.993 1.00 85.31 96 ASP A CA 1
ATOM 745 C C . ASP A 1 96 ? -8.449 0.870 21.862 1.00 85.31 96 ASP A C 1
ATOM 747 O O . ASP A 1 96 ? -9.301 0.007 22.134 1.00 85.31 96 ASP A O 1
ATOM 751 N N . PRO A 1 97 ? -8.149 1.170 20.585 1.00 86.81 97 PRO A N 1
ATOM 752 C CA . PRO A 1 97 ? -8.730 0.469 19.455 1.00 86.81 97 PRO A CA 1
ATOM 753 C C . PRO A 1 97 ? -7.952 -0.813 19.183 1.00 86.81 97 PRO A C 1
ATOM 755 O O . PRO A 1 97 ? -6.726 -0.847 19.227 1.00 86.81 97 PRO A O 1
ATOM 758 N N . ARG A 1 98 ? -8.660 -1.871 18.811 1.00 90.00 98 ARG A N 1
ATOM 759 C CA . ARG A 1 98 ? -8.073 -3.123 18.345 1.00 90.00 98 ARG A CA 1
ATOM 760 C C . ARG A 1 98 ? -8.367 -3.316 16.871 1.00 90.00 98 ARG A C 1
ATOM 762 O O . ARG A 1 98 ? -9.513 -3.155 16.459 1.00 90.00 98 ARG A O 1
ATOM 769 N N . LEU A 1 99 ? -7.362 -3.710 16.099 1.00 90.19 99 LEU A N 1
ATOM 770 C CA . LEU A 1 99 ? -7.566 -4.160 14.728 1.00 90.19 99 LEU A CA 1
ATOM 771 C C . LEU A 1 99 ? -8.005 -5.630 14.772 1.00 90.19 99 LEU A C 1
ATOM 773 O O . LEU A 1 99 ? -7.235 -6.510 15.149 1.00 90.19 99 LEU A O 1
ATOM 777 N N . GLU A 1 100 ? -9.280 -5.880 14.486 1.00 92.69 100 GLU A N 1
ATOM 778 C CA . GLU A 1 100 ? -9.897 -7.211 14.549 1.00 92.69 100 GLU A CA 1
ATOM 779 C C . GLU A 1 100 ? -9.723 -7.987 13.242 1.00 92.69 100 GLU A C 1
ATOM 781 O O . GLU A 1 100 ? -9.643 -9.215 13.272 1.00 92.69 100 GLU A O 1
ATOM 786 N N . TYR A 1 101 ? -9.675 -7.273 12.117 1.00 92.50 101 TYR A N 1
ATOM 787 C CA . TYR A 1 101 ? -9.485 -7.828 10.783 1.00 92.50 101 TYR A CA 1
ATOM 788 C C . TYR A 1 101 ? -8.821 -6.785 9.885 1.00 92.50 101 TYR A C 1
ATOM 790 O O . TYR A 1 101 ? -9.132 -5.595 9.972 1.00 92.50 101 TYR A O 1
ATOM 798 N N . LEU A 1 102 ? -7.920 -7.244 9.026 1.00 91.44 102 LEU A N 1
ATOM 799 C CA . LEU A 1 102 ? -7.354 -6.486 7.922 1.00 91.44 102 LEU A CA 1
ATOM 800 C C . LEU A 1 102 ? -7.131 -7.469 6.778 1.00 91.44 102 LEU A C 1
ATOM 802 O O . LEU A 1 102 ? -6.609 -8.562 6.991 1.00 91.44 102 LEU A O 1
ATOM 806 N N . GLU A 1 103 ? -7.534 -7.065 5.586 1.00 92.44 103 GLU A N 1
ATOM 807 C CA . GLU A 1 103 ? -7.251 -7.761 4.344 1.00 92.44 103 GLU A CA 1
ATOM 808 C C . GLU A 1 103 ? -6.930 -6.718 3.275 1.00 92.44 103 GLU A C 1
ATOM 810 O O . GLU A 1 103 ? -7.687 -5.761 3.096 1.00 92.44 103 GLU A O 1
ATOM 815 N N . LEU A 1 104 ? -5.806 -6.891 2.584 1.00 91.62 104 LEU A N 1
ATOM 816 C CA . LEU A 1 104 ? -5.546 -6.235 1.306 1.00 91.62 104 LEU A CA 1
ATOM 817 C C . LEU A 1 104 ? -5.418 -7.308 0.241 1.00 91.62 104 LEU A C 1
ATOM 819 O O . LEU A 1 104 ? -4.683 -8.267 0.451 1.00 91.62 104 LEU A O 1
ATOM 823 N N . ARG A 1 105 ? -6.078 -7.131 -0.897 1.00 92.19 105 ARG A N 1
ATOM 824 C CA . ARG A 1 105 ? -5.963 -8.013 -2.059 1.00 92.19 105 ARG A CA 1
ATOM 825 C C . ARG A 1 105 ? -5.565 -7.217 -3.280 1.00 92.19 105 ARG A C 1
ATOM 827 O O . ARG A 1 105 ? -6.111 -6.141 -3.521 1.00 92.19 105 ARG A O 1
ATOM 834 N N . LEU A 1 106 ? -4.628 -7.760 -4.045 1.00 91.06 106 LEU A N 1
ATOM 835 C CA . LEU A 1 106 ? -4.220 -7.168 -5.306 1.00 91.06 106 LEU A CA 1
ATOM 836 C C . LEU A 1 106 ? -5.041 -7.772 -6.445 1.00 91.06 106 LEU A C 1
ATOM 838 O O . LEU A 1 106 ? -4.973 -8.971 -6.703 1.00 91.06 106 LEU A O 1
ATOM 842 N N . GLY A 1 107 ? -5.825 -6.933 -7.110 1.00 85.88 107 GLY A N 1
ATOM 843 C CA . GLY A 1 107 ? -6.570 -7.281 -8.311 1.00 85.88 107 GLY A CA 1
ATOM 844 C C . GLY A 1 107 ? -5.944 -6.684 -9.570 1.00 85.88 107 GLY A C 1
ATOM 845 O O . GLY A 1 107 ? -4.866 -6.084 -9.551 1.00 85.88 107 GLY A O 1
ATOM 846 N N . GLN A 1 108 ? -6.666 -6.823 -10.678 1.00 86.50 108 GLN A N 1
ATOM 847 C CA . GLN A 1 108 ? -6.350 -6.124 -11.917 1.00 86.50 108 GLN A CA 1
ATOM 848 C C . GLN A 1 108 ? -6.763 -4.651 -11.778 1.00 86.50 108 GLN A C 1
ATOM 850 O O . GLN A 1 108 ? -7.936 -4.352 -11.578 1.00 86.50 108 GLN A O 1
ATOM 855 N N . GLY A 1 109 ? -5.809 -3.723 -11.841 1.00 90.25 109 GLY A N 1
ATOM 856 C CA . GLY A 1 109 ? -6.053 -2.279 -11.766 1.00 90.25 109 GLY A CA 1
ATOM 857 C C . GLY A 1 109 ? -6.233 -1.697 -10.361 1.00 90.25 109 GLY A C 1
ATOM 858 O O . GLY A 1 109 ? -6.172 -0.477 -10.204 1.00 90.25 109 GLY A O 1
ATOM 859 N N . TYR A 1 110 ? -6.435 -2.521 -9.329 1.00 91.25 110 TYR A N 1
ATOM 860 C CA . TYR A 1 110 ? -6.735 -2.018 -7.990 1.00 91.25 110 TYR A CA 1
ATOM 861 C C . TYR A 1 110 ? -6.266 -2.906 -6.833 1.00 91.25 110 TYR A C 1
ATOM 863 O O . TYR A 1 110 ? -6.094 -4.115 -6.954 1.00 91.25 110 TYR A O 1
ATOM 871 N N . ILE A 1 111 ? -6.115 -2.269 -5.675 1.00 90.94 111 ILE A N 1
ATOM 872 C CA . ILE A 1 111 ? -5.941 -2.871 -4.359 1.00 90.94 111 ILE A CA 1
ATOM 873 C C . ILE A 1 111 ? -7.283 -2.760 -3.637 1.00 90.94 111 ILE A C 1
ATOM 875 O O . ILE A 1 111 ? -7.732 -1.654 -3.323 1.00 90.94 111 ILE A O 1
ATOM 879 N N . ASP A 1 112 ? -7.917 -3.894 -3.360 1.00 90.94 112 ASP A N 1
ATOM 880 C CA . ASP A 1 112 ? -9.088 -3.947 -2.490 1.00 90.94 112 ASP A CA 1
ATOM 881 C C . ASP A 1 112 ? -8.621 -4.028 -1.037 1.00 90.94 112 ASP A C 1
ATOM 883 O O . ASP A 1 112 ? -7.768 -4.845 -0.688 1.00 90.94 112 ASP A O 1
ATOM 887 N N . THR A 1 113 ? -9.184 -3.187 -0.174 1.00 88.62 113 THR A N 1
ATOM 888 C CA . THR A 1 113 ? -8.847 -3.158 1.247 1.00 88.62 113 THR A CA 1
ATOM 889 C C . THR A 1 113 ? -10.079 -3.319 2.107 1.00 88.62 113 THR A C 1
ATOM 891 O O . THR A 1 113 ? -11.131 -2.743 1.841 1.00 88.62 113 THR A O 1
ATOM 894 N N . THR A 1 114 ? -9.956 -4.096 3.176 1.00 88.69 114 THR A N 1
ATOM 895 C CA . THR A 1 114 ? -10.952 -4.171 4.238 1.00 88.69 114 THR A CA 1
ATOM 896 C C . THR A 1 114 ? -10.247 -4.106 5.580 1.00 88.69 114 THR A C 1
ATOM 898 O O . THR A 1 114 ? -9.359 -4.909 5.837 1.00 88.69 114 THR A O 1
ATOM 901 N N . ALA A 1 115 ? -10.671 -3.214 6.474 1.00 87.38 115 ALA A N 1
ATOM 902 C CA . ALA A 1 115 ? -10.290 -3.297 7.882 1.00 87.38 115 ALA A CA 1
ATOM 903 C C . ALA A 1 115 ? -11.503 -3.239 8.793 1.00 87.38 115 ALA A C 1
ATOM 905 O O . ALA A 1 115 ? -12.519 -2.621 8.479 1.00 87.38 115 ALA A O 1
ATOM 906 N N . HIS A 1 116 ? -11.364 -3.867 9.953 1.00 88.94 116 HIS A N 1
ATOM 907 C CA . HIS A 1 116 ? -12.327 -3.836 11.038 1.00 88.94 116 HIS A CA 1
ATOM 908 C C . HIS A 1 116 ? -11.614 -3.460 12.325 1.00 88.94 116 HIS A C 1
ATOM 910 O O . HIS A 1 116 ? -10.720 -4.173 12.781 1.00 88.94 116 HIS A O 1
ATOM 916 N N . THR A 1 117 ? -12.042 -2.363 12.937 1.00 86.56 117 THR A N 1
ATOM 917 C CA . THR A 1 117 ? -11.583 -1.956 14.262 1.00 86.56 117 THR A CA 1
ATOM 918 C C . THR A 1 117 ? -12.678 -2.149 15.302 1.00 86.56 117 THR A C 1
ATOM 920 O O . THR A 1 117 ? -13.872 -1.981 15.028 1.00 86.56 117 THR A O 1
ATOM 923 N N . ARG A 1 118 ? -12.265 -2.508 16.518 1.00 87.44 118 ARG A N 1
ATOM 924 C CA . ARG A 1 118 ? -13.122 -2.619 17.697 1.00 87.44 118 ARG A CA 1
ATOM 925 C C . ARG A 1 118 ? -12.537 -1.804 18.833 1.00 87.44 118 ARG A C 1
ATOM 927 O O . ARG A 1 118 ? -11.401 -2.021 19.234 1.00 87.44 118 ARG A O 1
ATOM 934 N N . THR A 1 119 ? -13.347 -0.934 19.414 1.00 84.75 119 THR A N 1
ATOM 935 C CA . THR A 1 119 ? -12.911 -0.014 20.465 1.00 84.75 119 THR A CA 1
ATOM 936 C C . THR A 1 119 ? -13.771 -0.199 21.702 1.00 84.75 119 THR A C 1
ATOM 938 O O . THR A 1 119 ? -15.003 -0.149 21.635 1.00 84.75 119 THR A O 1
ATOM 941 N N . LYS A 1 120 ? -13.134 -0.415 22.856 1.00 83.81 120 LYS A N 1
ATOM 942 C CA . LYS A 1 120 ? -13.843 -0.482 24.138 1.00 83.81 120 LYS A CA 1
ATOM 943 C C . LYS A 1 120 ? -14.271 0.926 24.547 1.00 83.81 120 LYS A C 1
ATOM 945 O O . LYS A 1 120 ? -13.437 1.814 24.667 1.00 83.81 120 LYS A O 1
ATOM 950 N N . ILE A 1 121 ? -15.567 1.118 24.778 1.00 76.50 121 ILE A N 1
ATOM 951 C CA . ILE A 1 121 ? -16.128 2.428 25.140 1.00 76.50 121 ILE A CA 1
ATOM 952 C C . ILE A 1 121 ? -16.191 2.566 26.658 1.00 76.50 121 ILE A C 1
ATOM 954 O O . ILE A 1 121 ? -15.661 3.493 27.258 1.00 76.50 121 ILE A O 1
ATOM 958 N N . ILE A 1 122 ? -16.876 1.605 27.266 1.00 75.88 122 ILE A N 1
ATOM 959 C CA . ILE A 1 122 ? -17.044 1.414 28.702 1.00 75.88 122 ILE A CA 1
ATOM 960 C C . ILE A 1 122 ? -17.111 -0.099 28.946 1.00 75.88 122 ILE A C 1
ATOM 962 O O . ILE A 1 122 ? -17.303 -0.861 27.992 1.00 75.88 122 ILE A O 1
ATOM 966 N N . PRO A 1 123 ? -16.942 -0.581 30.187 1.00 82.62 123 PRO A N 1
ATOM 967 C CA . PRO A 1 123 ? -17.137 -1.995 30.490 1.00 82.62 123 PRO A CA 1
ATOM 968 C C . PRO A 1 123 ? -18.470 -2.510 29.926 1.00 82.62 123 PRO A C 1
ATOM 970 O O . PRO A 1 123 ? -19.525 -1.959 30.218 1.00 82.62 123 PRO A O 1
ATOM 973 N N . GLY A 1 124 ? -18.395 -3.533 29.071 1.00 79.50 124 GLY A N 1
ATOM 974 C CA . GLY A 1 124 ? -19.548 -4.176 28.445 1.00 79.50 124 GLY A CA 1
ATOM 975 C C . GLY A 1 124 ? -20.083 -3.535 27.157 1.00 79.50 124 GLY A C 1
ATOM 976 O O . GLY A 1 124 ? -20.978 -4.135 26.560 1.00 79.50 124 GLY A O 1
ATOM 977 N N . VAL A 1 125 ? -19.585 -2.364 26.723 1.00 79.44 125 VAL A N 1
ATOM 978 C CA . VAL A 1 125 ? -19.967 -1.717 25.448 1.00 79.44 125 VAL A CA 1
ATOM 979 C C . VAL A 1 125 ? -18.750 -1.551 24.537 1.00 79.44 125 VAL A C 1
ATOM 981 O O . VAL A 1 125 ? -17.747 -0.945 24.929 1.00 79.44 125 VAL A O 1
ATOM 984 N N . TRP A 1 126 ? -18.885 -1.994 23.289 1.00 83.75 126 TRP A N 1
ATOM 985 C CA . TRP A 1 126 ? -17.878 -1.830 22.242 1.00 83.75 126 TRP A CA 1
ATOM 986 C C . TRP A 1 126 ? -18.453 -1.119 21.021 1.00 83.75 126 TRP A C 1
ATOM 988 O O . TRP A 1 126 ? -19.618 -1.303 20.663 1.00 83.75 126 TRP A O 1
ATOM 998 N N . GLY A 1 127 ? -17.623 -0.294 20.392 1.00 80.00 127 GLY A N 1
ATOM 999 C CA . GLY A 1 127 ? -17.882 0.282 19.079 1.00 80.00 127 GLY A CA 1
ATOM 1000 C C . GLY A 1 127 ? -17.099 -0.475 18.018 1.00 80.00 127 GLY A C 1
ATOM 1001 O O . GLY A 1 127 ? -15.966 -0.888 18.268 1.00 80.00 127 GLY A O 1
ATOM 1002 N N . HIS A 1 128 ? -17.701 -0.642 16.850 1.00 84.25 128 HIS A N 1
ATOM 1003 C CA . HIS A 1 128 ? -17.087 -1.282 15.699 1.00 84.25 128 HIS A CA 1
ATOM 1004 C C . HIS A 1 128 ? -17.156 -0.364 14.485 1.00 84.25 128 HIS A C 1
ATOM 1006 O O . HIS A 1 128 ? -18.170 0.303 14.262 1.00 84.25 128 HIS A O 1
ATOM 1012 N N . CYS A 1 129 ? -16.093 -0.379 13.690 1.00 80.75 129 CYS A N 1
ATOM 1013 C CA . CYS A 1 129 ? -16.051 0.257 12.383 1.00 80.75 129 CYS A CA 1
ATOM 1014 C C . CYS A 1 129 ? -15.407 -0.706 11.394 1.00 80.75 129 CYS A C 1
ATOM 1016 O O . CYS A 1 129 ? -14.278 -1.152 11.616 1.00 80.75 129 CYS A O 1
ATOM 1018 N N . ARG A 1 130 ? -16.135 -1.050 10.333 1.00 84.38 130 ARG A N 1
ATOM 1019 C CA . ARG A 1 130 ? -15.593 -1.753 9.176 1.00 84.38 130 ARG A CA 1
ATOM 1020 C C . ARG A 1 130 ? -15.533 -0.790 8.007 1.00 84.38 130 ARG A C 1
ATOM 1022 O O . ARG A 1 130 ? -16.518 -0.120 7.715 1.00 84.38 130 ARG A O 1
ATOM 1029 N N . THR A 1 131 ? -14.407 -0.778 7.316 1.00 80.31 131 THR A N 1
ATOM 1030 C CA . THR A 1 131 ? -14.216 0.031 6.117 1.00 80.31 131 THR A CA 1
ATOM 1031 C C . THR A 1 131 ? -13.748 -0.856 4.990 1.00 80.31 131 THR A C 1
ATOM 1033 O O . THR A 1 131 ? -12.877 -1.700 5.201 1.00 80.31 131 THR A O 1
ATOM 1036 N N . ARG A 1 132 ? -14.346 -0.668 3.814 1.00 86.06 132 ARG A N 1
ATOM 1037 C CA . ARG A 1 132 ? -13.933 -1.299 2.565 1.00 86.06 132 ARG A CA 1
ATOM 1038 C C . ARG A 1 132 ? -13.602 -0.221 1.554 1.00 86.06 132 ARG A C 1
ATOM 1040 O O . ARG A 1 132 ? -14.424 0.657 1.310 1.00 86.06 132 ARG A O 1
ATOM 1047 N N . GLY A 1 133 ? -12.404 -0.264 0.998 1.00 82.81 133 GLY A N 1
ATOM 1048 C CA . GLY A 1 133 ? -11.949 0.697 0.006 1.00 82.81 133 GLY A CA 1
ATOM 1049 C C . GLY A 1 133 ? -11.320 -0.001 -1.182 1.00 82.81 133 GLY A C 1
ATOM 1050 O O . GLY A 1 133 ? -10.927 -1.162 -1.101 1.00 82.81 133 GLY A O 1
ATOM 1051 N N . ARG A 1 134 ? -11.212 0.740 -2.278 1.00 87.69 134 ARG A N 1
ATOM 1052 C CA . ARG A 1 134 ? -10.481 0.328 -3.466 1.00 87.69 134 ARG A CA 1
ATOM 1053 C C . ARG A 1 134 ? -9.511 1.430 -3.848 1.00 87.69 134 ARG A C 1
ATOM 1055 O O . ARG A 1 134 ? -9.886 2.603 -3.813 1.00 87.69 134 ARG A O 1
ATOM 1062 N N . TYR A 1 135 ? -8.289 1.051 -4.197 1.00 86.44 135 TYR A N 1
ATOM 1063 C CA . TYR A 1 135 ? -7.222 1.989 -4.525 1.00 86.44 135 TYR A CA 1
ATOM 1064 C C . TYR A 1 135 ? -6.555 1.615 -5.839 1.00 86.44 135 TYR A C 1
ATOM 1066 O O . TYR A 1 135 ? -6.231 0.450 -6.035 1.00 86.44 135 TYR A O 1
ATOM 1074 N N . SER A 1 136 ? -6.334 2.578 -6.723 1.00 90.38 136 SER A N 1
ATOM 1075 C CA . SER A 1 136 ? -5.533 2.412 -7.935 1.00 90.38 136 SER A CA 1
ATOM 1076 C C . SER A 1 136 ? -4.152 3.025 -7.741 1.00 90.38 136 SER A C 1
ATOM 1078 O O . SER A 1 136 ? -3.928 3.837 -6.839 1.00 90.38 136 SER A O 1
ATOM 1080 N N . ILE A 1 137 ? -3.224 2.627 -8.604 1.00 90.31 137 ILE A N 1
ATOM 1081 C CA . ILE A 1 137 ? -1.950 3.316 -8.781 1.00 90.31 137 ILE A CA 1
ATOM 1082 C C . ILE A 1 137 ? -2.024 4.048 -10.111 1.00 90.31 137 ILE A C 1
ATOM 1084 O O . ILE A 1 137 ? -2.525 3.481 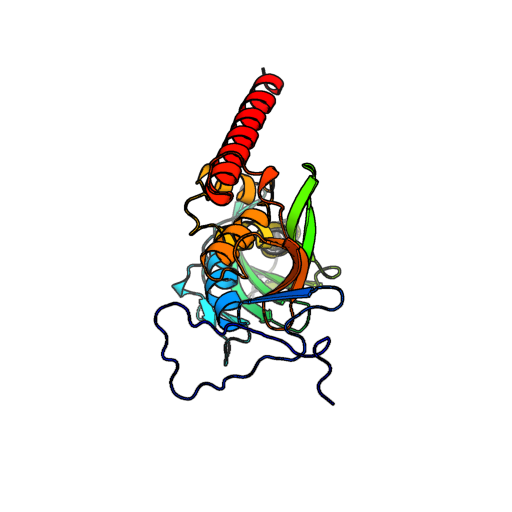-11.079 1.00 90.31 137 ILE A O 1
ATOM 1088 N N . ALA A 1 138 ? -1.572 5.295 -10.129 1.00 91.12 138 ALA A N 1
ATOM 1089 C CA . ALA A 1 138 ? -1.542 6.132 -11.317 1.00 91.12 138 ALA A CA 1
ATOM 1090 C C . ALA A 1 138 ? -0.254 6.953 -11.350 1.00 91.12 138 ALA A C 1
ATOM 1092 O O . ALA A 1 138 ? 0.350 7.219 -10.311 1.0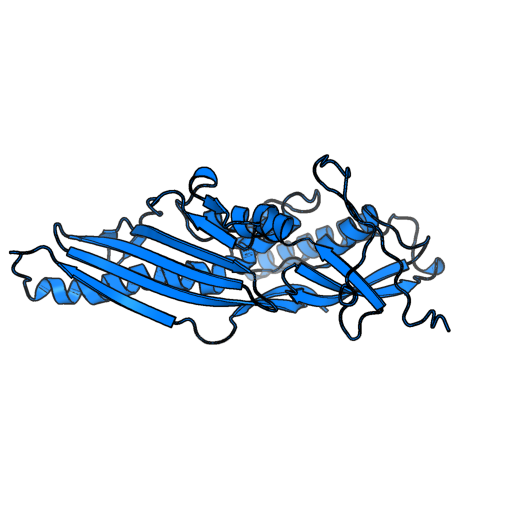0 91.12 138 ALA A O 1
ATOM 1093 N N . LEU A 1 139 ? 0.153 7.388 -12.538 1.00 91.50 139 LEU A N 1
ATOM 1094 C CA . LEU A 1 139 ? 1.173 8.418 -12.679 1.00 91.50 139 LEU A CA 1
ATOM 1095 C C . LEU A 1 139 ? 0.499 9.791 -12.621 1.00 91.50 139 LEU A C 1
ATOM 1097 O O . LEU A 1 139 ? -0.546 9.992 -13.238 1.00 91.50 139 LEU A O 1
ATOM 1101 N N . LYS A 1 140 ? 1.078 10.730 -11.874 1.00 89.94 140 LYS A N 1
ATOM 1102 C CA . LYS A 1 140 ? 0.502 12.063 -11.684 1.00 89.94 140 LYS A CA 1
ATOM 1103 C C . LYS A 1 140 ? 1.554 13.155 -11.778 1.00 89.94 140 LYS A C 1
ATOM 1105 O O . LYS A 1 140 ? 2.671 12.983 -11.288 1.00 89.94 140 LYS A O 1
ATOM 1110 N N . ASP A 1 141 ? 1.167 14.288 -12.348 1.00 87.62 141 ASP A N 1
ATOM 1111 C CA . ASP A 1 141 ? 1.999 15.485 -12.379 1.00 87.62 141 ASP A CA 1
ATOM 1112 C C . ASP A 1 141 ? 2.131 16.107 -10.986 1.00 87.62 141 ASP A C 1
ATOM 1114 O O . ASP A 1 141 ? 1.209 16.102 -10.163 1.00 87.62 141 ASP A O 1
ATOM 1118 N N . ARG A 1 142 ? 3.311 16.655 -10.727 1.00 84.38 142 ARG A N 1
ATOM 1119 C CA . ARG A 1 142 ? 3.641 17.431 -9.538 1.00 84.38 142 ARG A CA 1
ATOM 1120 C C . ARG A 1 142 ? 3.590 18.918 -9.867 1.00 84.38 142 ARG A C 1
ATOM 1122 O O . ARG A 1 142 ? 3.843 19.325 -10.998 1.00 84.38 142 ARG A O 1
ATOM 1129 N N . ASP A 1 143 ? 3.408 19.738 -8.837 1.00 78.06 143 ASP A N 1
ATOM 1130 C CA . ASP A 1 143 ? 3.407 21.204 -8.958 1.00 78.06 143 ASP A CA 1
ATOM 1131 C C . ASP A 1 143 ? 4.729 21.773 -9.509 1.00 78.06 143 ASP A C 1
ATOM 1133 O O . ASP A 1 143 ? 4.782 22.909 -9.972 1.00 78.06 143 ASP A O 1
ATOM 1137 N N . ASP A 1 144 ? 5.811 20.993 -9.458 1.00 76.00 144 ASP A N 1
ATOM 1138 C CA . ASP A 1 144 ? 7.131 21.373 -9.956 1.00 76.00 144 ASP A CA 1
ATOM 1139 C C . ASP A 1 144 ? 7.444 20.903 -11.379 1.00 76.00 144 ASP A C 1
ATOM 1141 O O . ASP A 1 144 ? 8.582 21.043 -11.829 1.00 76.00 144 ASP A O 1
ATOM 1145 N N . GLY A 1 145 ? 6.439 20.372 -12.080 1.00 79.88 145 GLY A N 1
ATOM 1146 C CA . GLY A 1 145 ? 6.550 19.881 -13.451 1.00 79.88 145 GLY A CA 1
ATOM 1147 C C . GLY A 1 145 ? 7.136 18.473 -13.576 1.00 79.88 145 GLY A C 1
ATOM 1148 O O . GLY A 1 145 ? 7.229 17.969 -14.691 1.00 79.88 145 GLY A O 1
ATOM 1149 N N . GLY A 1 146 ? 7.530 17.831 -12.468 1.00 83.94 146 GLY A N 1
ATOM 1150 C CA . GLY A 1 146 ? 7.911 16.417 -12.450 1.00 83.94 146 GLY A CA 1
ATOM 1151 C C . GLY A 1 146 ? 6.704 15.484 -12.321 1.00 83.94 146 GLY A C 1
ATOM 1152 O O . GLY A 1 146 ? 5.568 15.932 -12.177 1.00 83.94 146 GLY A O 1
ATOM 1153 N N . LYS A 1 147 ? 6.947 14.170 -12.291 1.00 88.75 147 LYS A N 1
ATOM 1154 C CA . LYS A 1 147 ? 5.901 13.152 -12.090 1.00 88.75 147 LYS A CA 1
ATOM 1155 C C . LYS A 1 147 ? 6.081 12.388 -10.783 1.00 88.75 147 LYS A C 1
ATOM 1157 O O . LYS A 1 147 ? 7.169 12.343 -10.213 1.00 88.75 147 LYS A O 1
ATOM 1162 N N . THR A 1 148 ? 5.011 11.781 -10.285 1.00 88.00 148 THR A N 1
ATOM 1163 C CA . THR A 1 148 ? 5.012 10.917 -9.100 1.00 88.00 148 THR A CA 1
ATOM 1164 C C . THR A 1 148 ? 4.068 9.737 -9.292 1.00 88.00 148 THR A C 1
ATOM 1166 O O . THR A 1 148 ? 3.098 9.822 -10.044 1.00 88.00 148 THR A O 1
ATOM 1169 N N . ILE A 1 149 ? 4.337 8.640 -8.589 1.00 87.69 149 ILE A N 1
ATOM 1170 C CA . ILE A 1 149 ? 3.370 7.553 -8.441 1.00 87.69 149 ILE A CA 1
ATOM 1171 C C . ILE A 1 149 ? 2.338 8.021 -7.420 1.00 87.69 149 ILE A C 1
ATOM 1173 O O . ILE A 1 149 ? 2.719 8.382 -6.317 1.00 87.69 149 ILE A O 1
ATOM 1177 N N . ALA A 1 150 ? 1.057 8.001 -7.763 1.00 84.19 150 ALA A N 1
ATOM 1178 C CA . ALA A 1 150 ? -0.051 8.314 -6.873 1.00 84.19 150 ALA A CA 1
ATOM 1179 C C . ALA A 1 150 ? -0.810 7.038 -6.494 1.00 84.19 150 ALA A C 1
ATOM 1181 O O . ALA A 1 150 ? -1.042 6.171 -7.335 1.00 84.19 150 ALA A O 1
ATOM 1182 N N . VAL A 1 151 ? -1.231 6.944 -5.230 1.00 83.75 151 VAL A N 1
ATOM 1183 C CA . VAL A 1 151 ? -2.218 5.953 -4.779 1.00 83.75 151 VAL A CA 1
ATOM 1184 C C . VAL A 1 151 ? -3.559 6.662 -4.639 1.00 83.75 151 VAL A C 1
ATOM 1186 O O . VAL A 1 151 ? -3.728 7.513 -3.763 1.00 83.75 151 VAL A O 1
ATOM 1189 N N . GLU A 1 152 ? -4.509 6.332 -5.506 1.00 81.94 152 GLU A N 1
ATOM 1190 C CA . GLU A 1 152 ? -5.773 7.056 -5.633 1.00 81.94 152 GLU A CA 1
ATOM 1191 C C . GLU A 1 152 ? -6.954 6.202 -5.186 1.00 81.94 152 GLU A C 1
ATOM 1193 O O . GLU A 1 152 ? -6.978 4.992 -5.388 1.00 81.94 152 GLU A O 1
ATOM 1198 N N . LYS A 1 153 ? -7.962 6.823 -4.570 1.00 82.69 153 LYS A N 1
ATOM 1199 C CA . LYS A 1 153 ? -9.207 6.123 -4.233 1.00 82.69 153 LYS A CA 1
ATOM 1200 C C . LYS A 1 153 ? -10.026 5.890 -5.487 1.00 82.69 153 LYS A C 1
ATOM 1202 O O . LYS A 1 153 ? -10.347 6.833 -6.204 1.00 82.69 153 LYS A O 1
ATOM 1207 N N . VAL A 1 154 ? -10.483 4.660 -5.654 1.00 86.62 154 VAL A N 1
ATOM 1208 C CA . VAL A 1 154 ? -11.475 4.302 -6.661 1.00 86.62 154 VAL A CA 1
ATOM 1209 C C . VAL A 1 154 ? -12.847 4.314 -5.996 1.00 86.62 154 VAL A C 1
ATOM 1211 O O . VAL A 1 154 ? -13.223 3.389 -5.278 1.00 86.62 154 VAL A O 1
ATOM 1214 N N . GLY A 1 155 ? -13.596 5.390 -6.228 1.00 82.69 155 GLY A N 1
ATOM 1215 C CA . GLY A 1 155 ? -14.922 5.585 -5.645 1.00 82.69 155 GLY A CA 1
ATOM 1216 C C . GLY A 1 155 ? -14.902 5.957 -4.158 1.00 82.69 155 GLY A C 1
ATOM 1217 O O . GLY A 1 155 ? -13.879 6.335 -3.583 1.00 82.69 155 GLY A O 1
ATOM 1218 N N . THR A 1 156 ? -16.078 5.907 -3.531 1.00 80.75 156 THR A N 1
ATOM 1219 C CA . THR A 1 156 ? -16.240 6.199 -2.101 1.00 80.75 156 THR A CA 1
ATOM 1220 C C . THR A 1 156 ? -16.124 4.907 -1.289 1.00 80.75 156 THR A C 1
ATOM 1222 O O . THR A 1 156 ? -16.863 3.968 -1.579 1.00 80.75 156 THR A O 1
ATOM 1225 N N . PRO A 1 157 ? -15.245 4.840 -0.270 1.00 80.19 157 PRO A N 1
ATOM 1226 C CA . PRO A 1 157 ? -15.168 3.682 0.614 1.00 80.19 157 PRO A CA 1
ATOM 1227 C C . PRO A 1 157 ? -16.504 3.383 1.303 1.00 80.19 157 PRO A C 1
ATOM 1229 O O . PRO A 1 157 ? -17.198 4.295 1.756 1.00 80.19 157 PRO A O 1
ATOM 1232 N N . GLU A 1 158 ? -16.843 2.103 1.433 1.00 81.69 158 GLU A N 1
ATOM 1233 C CA . GLU A 1 158 ? -17.980 1.666 2.238 1.00 81.69 158 GLU A CA 1
ATOM 1234 C C . GLU A 1 158 ? -17.589 1.691 3.715 1.00 81.69 158 GLU A C 1
ATOM 1236 O O . GLU A 1 158 ? -16.567 1.123 4.109 1.00 81.69 158 GLU A O 1
ATOM 1241 N N . GLU A 1 159 ? -18.421 2.303 4.552 1.00 76.44 159 GLU A N 1
ATOM 1242 C CA . GLU A 1 159 ? -18.213 2.342 5.996 1.00 76.44 159 GLU A CA 1
ATOM 1243 C C . GLU A 1 159 ? -19.427 1.767 6.730 1.00 76.44 159 GLU A C 1
ATOM 1245 O O . GLU A 1 159 ? -20.536 2.294 6.650 1.00 76.44 159 GLU A O 1
ATOM 1250 N N . GLU A 1 160 ? -19.206 0.710 7.505 1.00 81.25 160 GLU A N 1
ATOM 1251 C CA . GLU A 1 160 ? -20.215 0.075 8.347 1.00 81.25 160 GLU A CA 1
ATOM 1252 C C . GLU A 1 160 ? -19.859 0.276 9.819 1.00 81.25 160 GLU A C 1
ATOM 1254 O O . GLU A 1 160 ? -18.738 0.006 10.256 1.00 81.25 160 GLU A O 1
ATOM 1259 N N . LYS A 1 161 ? -20.816 0.770 10.607 1.00 75.88 161 LYS A N 1
ATOM 1260 C CA . LYS A 1 161 ? -20.583 1.170 11.999 1.00 75.88 161 LYS A CA 1
ATOM 1261 C C . LYS A 1 161 ? -21.681 0.604 12.871 1.00 75.88 161 LYS A C 1
ATOM 1263 O O . LYS A 1 161 ? -22.862 0.822 12.610 1.00 75.88 161 LYS A O 1
ATOM 1268 N N . TRP A 1 162 ? -21.299 -0.096 13.930 1.00 79.06 162 TRP A N 1
ATOM 1269 C CA . TRP A 1 162 ? -22.265 -0.673 14.857 1.00 79.06 162 TRP A CA 1
ATOM 1270 C C . TRP A 1 162 ? -21.718 -0.737 16.278 1.00 79.06 162 TRP A C 1
ATOM 1272 O O . TRP A 1 162 ? -20.551 -0.448 16.550 1.00 79.06 162 TRP A O 1
ATOM 1282 N N . LYS A 1 163 ? -22.601 -1.098 17.208 1.00 78.31 163 LYS A N 1
ATOM 1283 C CA . LYS A 1 163 ? -22.276 -1.263 18.623 1.00 78.31 163 LYS A CA 1
ATOM 1284 C C . LYS A 1 163 ? -22.544 -2.688 19.070 1.00 78.31 163 LYS A C 1
ATOM 1286 O O . LYS A 1 163 ? -23.509 -3.311 18.633 1.00 78.31 163 LYS A O 1
ATOM 1291 N N . GLU A 1 164 ? -21.744 -3.141 20.016 1.00 84.31 164 GLU A N 1
ATOM 1292 C CA . GLU A 1 164 ? -21.944 -4.389 20.737 1.00 84.31 164 GLU A CA 1
ATOM 1293 C C . GLU A 1 164 ? -22.160 -4.066 22.220 1.00 84.31 164 GLU A C 1
ATOM 1295 O O . GLU A 1 164 ? -21.447 -3.245 22.802 1.00 84.31 164 GLU A O 1
ATOM 1300 N N . VAL A 1 165 ? -23.174 -4.681 22.831 1.00 82.56 165 VAL A N 1
ATOM 1301 C CA . VAL A 1 165 ? -23.561 -4.453 24.229 1.00 82.56 165 VAL A CA 1
ATOM 1302 C C . VAL A 1 165 ? -23.730 -5.808 24.902 1.00 82.56 165 VAL A C 1
ATOM 1304 O O . VAL A 1 165 ? -24.481 -6.655 24.422 1.00 82.56 165 VAL A O 1
ATOM 1307 N N . SER A 1 166 ? -23.055 -6.003 26.031 1.00 83.50 166 SER A N 1
ATOM 1308 C CA . SER A 1 166 ? -23.148 -7.237 26.814 1.00 83.50 166 SER A CA 1
ATOM 1309 C C . SER A 1 166 ? -24.573 -7.495 27.311 1.00 83.50 166 SER A C 1
ATOM 1311 O O . SER A 1 166 ? -25.280 -6.573 27.733 1.00 83.50 166 SER A O 1
ATOM 1313 N N . LYS A 1 167 ? -24.982 -8.771 27.316 1.00 79.19 167 LYS A N 1
ATOM 1314 C CA . LYS A 1 167 ? -26.279 -9.201 27.862 1.00 79.19 167 LYS A CA 1
ATOM 1315 C C . LYS A 1 167 ? -26.423 -8.755 29.324 1.00 79.19 167 LYS A C 1
ATOM 1317 O O . LYS A 1 167 ? -25.501 -8.913 30.116 1.00 79.19 167 LYS A O 1
ATOM 1322 N N . GLY A 1 168 ? -27.591 -8.216 29.677 1.00 65.94 168 GLY A N 1
ATOM 1323 C CA . GLY A 1 168 ? -27.927 -7.793 31.045 1.00 65.94 168 GLY A CA 1
ATOM 1324 C C . GLY A 1 168 ? -27.559 -6.348 31.398 1.00 65.94 168 GLY A C 1
ATOM 1325 O O . GLY A 1 168 ? -27.928 -5.869 32.469 1.00 65.94 168 GLY A O 1
ATOM 1326 N N . MET A 1 169 ? -26.891 -5.618 30.504 1.00 69.62 169 MET A N 1
ATOM 1327 C CA . MET A 1 169 ? -26.479 -4.248 30.782 1.00 69.62 169 MET A CA 1
ATOM 1328 C C . MET A 1 169 ? -27.561 -3.234 30.380 1.00 69.62 169 MET A C 1
ATOM 1330 O O . MET A 1 169 ? -27.946 -3.131 29.214 1.00 69.62 169 MET A O 1
ATOM 1334 N N . LYS A 1 170 ? -28.056 -2.456 31.350 1.00 67.00 170 LYS A N 1
ATOM 1335 C CA . LYS A 1 170 ? -29.021 -1.372 31.108 1.00 67.00 170 LYS A CA 1
ATOM 1336 C C . LYS A 1 170 ? -28.282 -0.128 30.615 1.00 67.00 170 LYS A C 1
ATOM 1338 O O . LYS A 1 170 ? -27.525 0.491 31.357 1.00 67.00 170 LYS A O 1
ATOM 1343 N N . ILE A 1 171 ? -28.502 0.240 29.356 1.00 61.25 171 ILE A N 1
ATOM 1344 C CA . ILE A 1 171 ? -27.868 1.408 28.738 1.00 61.25 171 ILE A CA 1
ATOM 1345 C C . ILE A 1 171 ? -28.598 2.676 29.202 1.00 61.25 171 ILE A C 1
ATOM 1347 O O . ILE A 1 171 ? -29.726 2.936 28.786 1.00 61.25 171 ILE A O 1
ATOM 1351 N N . ALA A 1 172 ? -27.963 3.484 30.051 1.00 60.28 172 ALA A N 1
ATOM 1352 C CA . ALA A 1 172 ? -28.472 4.814 30.390 1.00 60.28 172 ALA A CA 1
ATOM 1353 C C . ALA A 1 172 ? -28.427 5.742 29.157 1.00 60.28 172 ALA A C 1
ATOM 1355 O O . ALA A 1 172 ? -27.497 5.652 28.356 1.00 60.28 172 ALA A O 1
ATOM 1356 N N . LYS A 1 173 ? -29.377 6.684 29.016 1.00 56.75 173 LYS A N 1
ATOM 1357 C CA . LYS A 1 173 ? -29.424 7.664 27.899 1.00 56.75 173 LYS A CA 1
ATOM 1358 C C . LYS A 1 173 ? -28.094 8.408 27.672 1.00 56.75 173 LYS A C 1
ATOM 1360 O O . LYS A 1 173 ? -27.774 8.732 26.534 1.00 56.75 173 LYS A O 1
ATOM 1365 N N . ALA A 1 174 ? -27.285 8.609 28.715 1.00 54.16 174 ALA A N 1
ATOM 1366 C CA . ALA A 1 174 ? -25.951 9.211 28.615 1.00 54.16 174 ALA A CA 1
ATOM 1367 C C . ALA A 1 174 ? -24.966 8.410 27.730 1.00 54.16 174 ALA A C 1
ATOM 1369 O O . ALA A 1 174 ? -24.084 8.990 27.102 1.00 54.16 174 ALA A O 1
ATOM 1370 N N . VAL A 1 175 ? -25.139 7.088 27.614 1.00 55.78 175 VAL A N 1
ATOM 1371 C CA . VAL A 1 175 ? -24.297 6.213 26.779 1.00 55.78 175 VAL A CA 1
ATOM 1372 C C . VAL A 1 175 ? -24.594 6.397 25.282 1.00 55.78 175 VAL A C 1
ATOM 1374 O O . VAL A 1 175 ? -23.697 6.203 24.464 1.00 55.78 175 VAL A O 1
ATOM 1377 N N . LEU A 1 176 ? -25.798 6.854 24.897 1.00 56.25 176 LEU A N 1
ATOM 1378 C CA . LEU A 1 176 ? -26.085 7.217 23.499 1.00 56.25 176 LEU A CA 1
ATOM 1379 C C . LEU A 1 176 ? -25.258 8.426 23.027 1.00 56.25 176 LEU A C 1
ATOM 1381 O O . LEU A 1 176 ? -24.864 8.463 21.867 1.00 56.25 176 LEU A O 1
ATOM 1385 N N . GLY A 1 177 ? -24.946 9.384 23.909 1.00 54.84 177 GLY A N 1
ATOM 1386 C CA . GLY A 1 177 ? -24.119 10.551 23.563 1.00 54.84 177 GLY A CA 1
ATOM 1387 C C . GLY A 1 177 ? -22.644 10.206 23.319 1.00 54.84 177 GLY A C 1
ATOM 1388 O O . GLY A 1 177 ? -21.988 10.817 22.478 1.00 54.84 177 GLY A O 1
ATOM 1389 N N . ILE A 1 178 ? -22.134 9.173 23.999 1.00 57.25 178 ILE A N 1
ATOM 1390 C CA . ILE A 1 178 ? -20.777 8.638 23.793 1.00 57.25 178 ILE A CA 1
ATOM 1391 C C . ILE A 1 178 ? -20.676 7.910 22.437 1.00 57.25 178 ILE A C 1
ATOM 1393 O O . ILE A 1 178 ? -19.602 7.827 21.848 1.00 57.25 178 ILE A O 1
ATOM 1397 N N . LEU A 1 179 ? -21.801 7.452 21.884 1.00 52.69 179 LEU A N 1
ATOM 1398 C CA . LEU A 1 179 ? -21.853 6.714 20.623 1.00 52.69 179 LEU A CA 1
ATOM 1399 C C . LEU A 1 179 ? -21.382 7.552 19.421 1.00 52.69 179 LEU A C 1
ATOM 1401 O O . LEU A 1 179 ? -20.616 7.057 18.602 1.00 52.69 179 LEU A O 1
ATOM 1405 N N . ALA A 1 180 ? -21.779 8.827 19.345 1.00 57.28 180 ALA A N 1
ATOM 1406 C CA . ALA A 1 180 ? -21.336 9.740 18.285 1.00 57.28 180 ALA A CA 1
ATOM 1407 C C . ALA A 1 180 ? -19.826 10.029 18.361 1.00 57.28 180 ALA A C 1
ATOM 1409 O O . ALA A 1 180 ? -19.155 10.113 17.338 1.00 57.28 180 ALA A O 1
ATOM 1410 N N . ALA A 1 181 ? -19.285 10.124 19.578 1.00 54.97 181 ALA A N 1
ATOM 1411 C CA . ALA A 1 181 ? -17.854 10.289 19.821 1.00 54.97 181 ALA A CA 1
ATOM 1412 C C . ALA A 1 181 ? -17.039 9.056 19.392 1.00 54.97 181 ALA A C 1
ATOM 1414 O O . ALA A 1 181 ? -15.967 9.190 18.815 1.00 54.97 181 ALA A O 1
ATOM 1415 N N . VAL A 1 182 ? -17.560 7.851 19.629 1.00 55.91 182 VAL A N 1
ATOM 1416 C CA . VAL A 1 182 ? -16.870 6.600 19.275 1.00 55.91 182 VAL A CA 1
ATOM 1417 C C . VAL A 1 182 ? -16.982 6.287 17.789 1.00 55.91 182 VAL A C 1
ATOM 1419 O O . VAL A 1 182 ? -16.015 5.814 17.200 1.00 55.91 182 VAL A O 1
ATOM 1422 N N . ILE A 1 183 ? -18.118 6.616 17.169 1.00 56.88 183 ILE A N 1
ATOM 1423 C CA . ILE A 1 183 ? -18.247 6.648 15.711 1.00 56.88 183 ILE A CA 1
ATOM 1424 C C . ILE A 1 183 ? -17.197 7.599 15.133 1.00 56.88 183 ILE A C 1
ATOM 1426 O O . ILE A 1 183 ? -16.492 7.201 14.219 1.00 56.88 183 ILE A O 1
ATOM 1430 N N . ALA A 1 184 ? -17.021 8.796 15.701 1.00 60.16 184 ALA A N 1
ATOM 1431 C CA . ALA A 1 184 ? -16.000 9.732 15.238 1.00 60.16 184 ALA A CA 1
ATOM 1432 C C . ALA A 1 184 ? -14.569 9.183 15.398 1.00 60.16 184 ALA A C 1
ATOM 1434 O O . ALA A 1 184 ? -13.805 9.263 14.450 1.00 60.16 184 ALA A O 1
ATOM 1435 N N . VAL A 1 185 ? -14.216 8.562 16.532 1.00 59.72 185 VAL A N 1
ATOM 1436 C CA . VAL A 1 185 ? -12.884 7.948 16.748 1.00 59.72 185 VAL A CA 1
ATOM 1437 C C . VAL A 1 185 ? -12.616 6.786 15.795 1.00 59.72 185 VAL A C 1
ATOM 1439 O O . VAL A 1 185 ? -11.554 6.716 15.181 1.00 59.72 185 VAL A O 1
ATOM 1442 N N . ALA A 1 186 ? -13.572 5.866 15.665 1.00 56.59 186 ALA A N 1
ATOM 1443 C CA . ALA A 1 186 ? -13.412 4.699 14.807 1.00 56.59 186 ALA A CA 1
ATOM 1444 C C . ALA A 1 186 ? -13.388 5.092 13.317 1.00 56.59 186 ALA A C 1
ATOM 1446 O O . ALA A 1 186 ? -12.673 4.470 12.534 1.00 56.59 186 ALA A O 1
ATOM 1447 N N . VAL A 1 187 ? -14.094 6.167 12.948 1.00 55.59 187 VAL A N 1
ATOM 1448 C CA . VAL A 1 187 ? -13.981 6.840 11.644 1.00 55.59 187 VAL A CA 1
ATOM 1449 C C . VAL A 1 187 ? -12.607 7.465 11.476 1.00 55.59 187 VAL A C 1
ATOM 1451 O O . VAL A 1 187 ? -11.958 7.186 10.486 1.00 55.59 187 VAL A O 1
ATOM 1454 N N . THR A 1 188 ? -12.094 8.232 12.439 1.00 58.03 188 THR A N 1
ATOM 1455 C CA . THR A 1 188 ? -10.748 8.816 12.333 1.00 58.03 188 THR A CA 1
ATOM 1456 C C . THR A 1 188 ? -9.697 7.743 12.044 1.00 58.03 188 THR A C 1
ATOM 1458 O O . THR A 1 188 ? -8.899 7.918 11.133 1.00 58.03 188 THR A O 1
ATOM 1461 N N . ILE A 1 189 ? -9.737 6.598 12.729 1.00 59.19 189 ILE A N 1
ATOM 1462 C CA . ILE A 1 189 ? -8.775 5.507 12.503 1.00 59.19 189 ILE A CA 1
ATOM 1463 C C . ILE A 1 189 ? -8.967 4.853 11.127 1.00 59.19 189 ILE A C 1
ATOM 1465 O O . ILE A 1 189 ? -7.991 4.650 10.411 1.00 59.19 189 ILE A O 1
ATOM 1469 N N . CYS A 1 190 ? -10.203 4.526 10.735 1.00 56.81 190 CYS A N 1
ATOM 1470 C CA . CYS A 1 190 ? -10.441 3.780 9.493 1.00 56.81 190 CYS A CA 1
ATOM 1471 C C . CYS A 1 190 ? -10.386 4.665 8.235 1.00 56.81 190 CYS A C 1
ATOM 1473 O O . CYS A 1 190 ? -9.903 4.229 7.193 1.00 56.81 190 CYS A O 1
ATOM 1475 N N . THR A 1 191 ? -10.838 5.915 8.330 1.00 55.00 191 THR A N 1
ATOM 1476 C CA . THR A 1 191 ? -10.833 6.891 7.235 1.00 55.00 191 THR A CA 1
ATOM 1477 C C . THR A 1 191 ? -9.438 7.491 7.025 1.00 55.00 191 THR A C 1
ATOM 1479 O O . THR A 1 191 ? -9.061 7.702 5.874 1.00 55.00 191 THR A O 1
ATOM 1482 N N . LEU A 1 192 ? -8.628 7.712 8.077 1.00 48.59 192 LEU A N 1
ATOM 1483 C CA . LEU A 1 192 ? -7.212 8.085 7.901 1.00 48.59 192 LEU A CA 1
ATOM 1484 C C . LEU A 1 192 ? -6.391 6.886 7.404 1.00 48.59 192 LEU A C 1
ATOM 1486 O O . LEU A 1 192 ? -5.728 7.001 6.376 1.00 48.59 192 LEU A O 1
ATOM 1490 N N . GLY A 1 193 ? -6.550 5.716 8.038 1.00 51.44 193 GLY A N 1
ATOM 1491 C CA . GLY A 1 193 ? -5.817 4.484 7.725 1.00 51.44 193 GLY A CA 1
ATOM 1492 C C . GLY A 1 193 ? -6.035 3.909 6.320 1.00 51.44 193 GLY A C 1
ATOM 1493 O O . GLY A 1 193 ? -5.338 2.992 5.926 1.00 51.44 193 GLY A O 1
ATOM 1494 N N . PHE A 1 194 ? -6.957 4.428 5.516 1.00 53.91 194 PHE A N 1
ATOM 1495 C CA . PHE A 1 194 ? -6.947 4.122 4.082 1.00 53.91 194 PHE A CA 1
ATOM 1496 C C . PHE A 1 194 ? -7.052 5.357 3.193 1.00 53.91 194 PHE A C 1
ATOM 1498 O O . PHE A 1 194 ? -6.593 5.344 2.058 1.00 53.91 194 PHE A O 1
ATOM 1505 N N . GLY A 1 195 ? -7.611 6.459 3.696 1.00 46.59 195 GLY A N 1
ATOM 1506 C CA . GLY A 1 195 ? -8.025 7.561 2.850 1.00 46.59 195 GLY A CA 1
ATOM 1507 C C . GLY A 1 195 ? -6.932 8.550 2.428 1.00 46.59 195 GLY A C 1
ATOM 1508 O O . GLY A 1 195 ? -7.071 9.186 1.389 1.00 46.59 195 GLY A O 1
ATOM 1509 N N . MET A 1 196 ? -5.896 8.739 3.237 1.00 43.97 196 MET A N 1
ATOM 1510 C CA . MET A 1 196 ? -4.776 9.651 2.933 1.00 43.97 196 MET A CA 1
ATOM 1511 C C . MET A 1 196 ? -3.432 9.037 3.336 1.00 43.97 196 MET A C 1
ATOM 1513 O O . MET A 1 196 ? -2.402 9.371 2.762 1.00 43.97 196 MET A O 1
ATOM 1517 N N . THR A 1 197 ? -3.439 8.099 4.286 1.00 51.94 197 THR A N 1
ATOM 1518 C CA . THR A 1 197 ? -2.222 7.568 4.901 1.00 51.94 197 THR A CA 1
ATOM 1519 C C . THR A 1 197 ? -1.633 6.364 4.174 1.00 51.94 197 THR A C 1
ATOM 1521 O O . THR A 1 197 ? -0.587 5.921 4.594 1.00 51.94 197 THR A O 1
ATOM 1524 N N . VAL A 1 198 ? -2.226 5.819 3.102 1.00 56.50 198 VAL A N 1
ATOM 1525 C CA . VAL A 1 198 ? -1.610 4.674 2.386 1.00 56.50 198 VAL A CA 1
ATOM 1526 C C . VAL A 1 198 ? -0.505 5.134 1.432 1.00 56.50 198 VAL A C 1
ATOM 1528 O O . VAL A 1 198 ? 0.531 4.483 1.342 1.00 56.50 198 VAL A O 1
ATOM 1531 N N . ALA A 1 199 ? -0.680 6.279 0.764 1.00 65.00 199 ALA A N 1
ATOM 1532 C CA . ALA A 1 199 ? 0.270 6.775 -0.235 1.00 65.00 199 ALA A CA 1
ATOM 1533 C C . ALA A 1 199 ? 1.660 7.052 0.364 1.00 65.00 199 ALA A C 1
ATOM 1535 O O . ALA A 1 199 ? 2.662 6.527 -0.112 1.00 65.00 199 ALA A O 1
ATOM 1536 N N . ALA A 1 200 ? 1.720 7.816 1.456 1.00 67.62 200 ALA A N 1
ATOM 1537 C CA . ALA A 1 200 ? 2.976 8.210 2.090 1.00 67.62 200 ALA A CA 1
ATOM 1538 C C . ALA A 1 200 ? 3.869 7.027 2.534 1.00 67.62 200 ALA A C 1
ATOM 1540 O O . ALA A 1 200 ? 5.053 7.013 2.209 1.00 67.62 200 ALA A O 1
ATOM 1541 N N . PRO A 1 201 ? 3.369 6.002 3.236 1.00 66.12 201 PRO A N 1
ATOM 1542 C CA . PRO A 1 201 ? 4.174 4.845 3.578 1.00 66.12 201 PRO A CA 1
ATOM 1543 C C . PRO A 1 201 ? 4.419 3.879 2.419 1.00 66.12 201 PRO A C 1
ATOM 1545 O O . PRO A 1 201 ? 5.448 3.213 2.437 1.00 66.12 201 PRO A O 1
ATOM 1548 N N . VAL A 1 202 ? 3.569 3.844 1.383 1.00 73.69 202 VAL A N 1
ATOM 1549 C CA . VAL A 1 202 ? 3.921 3.184 0.111 1.00 73.69 202 VAL A CA 1
ATOM 1550 C C . VAL A 1 202 ? 5.138 3.865 -0.513 1.00 73.69 202 VAL A C 1
ATOM 1552 O O . VAL A 1 202 ? 6.062 3.182 -0.944 1.00 73.69 202 VAL A O 1
ATOM 1555 N N . TYR A 1 203 ? 5.205 5.196 -0.487 1.00 75.44 203 TYR A N 1
ATOM 1556 C CA . TYR A 1 203 ? 6.392 5.929 -0.919 1.00 75.44 203 TYR A CA 1
ATOM 1557 C C . TYR A 1 203 ? 7.604 5.600 -0.043 1.00 75.44 203 TYR A C 1
ATOM 1559 O O . TYR A 1 203 ? 8.650 5.232 -0.562 1.00 75.44 203 TYR A O 1
ATOM 1567 N N . VAL A 1 204 ? 7.483 5.647 1.285 1.00 68.06 204 VAL A N 1
ATOM 1568 C CA . VAL A 1 204 ? 8.596 5.252 2.168 1.00 68.06 204 VAL A CA 1
ATOM 1569 C C . VAL A 1 204 ? 9.057 3.821 1.872 1.00 68.06 204 VAL A C 1
ATOM 1571 O O . VAL A 1 204 ? 10.250 3.561 1.907 1.00 68.06 204 VAL A O 1
ATOM 1574 N N . ALA A 1 205 ? 8.162 2.893 1.543 1.00 73.50 205 ALA A N 1
ATOM 1575 C CA . ALA A 1 205 ? 8.556 1.528 1.213 1.00 73.50 205 ALA A CA 1
ATOM 1576 C C . ALA A 1 205 ? 9.229 1.413 -0.170 1.00 73.50 205 ALA A C 1
ATOM 1578 O O . ALA A 1 205 ? 10.213 0.693 -0.308 1.00 73.50 205 ALA A O 1
ATOM 1579 N N . LEU A 1 206 ? 8.749 2.154 -1.175 1.00 75.81 206 LEU A N 1
ATOM 1580 C CA . LEU A 1 206 ? 9.341 2.184 -2.519 1.00 75.81 206 LEU A CA 1
ATOM 1581 C C . LEU A 1 206 ? 10.720 2.852 -2.542 1.00 75.81 206 LEU A C 1
ATOM 1583 O O . LEU A 1 206 ? 11.637 2.349 -3.183 1.00 75.81 206 LEU A O 1
ATOM 1587 N N . TYR A 1 207 ? 10.853 3.987 -1.857 1.00 71.25 207 TYR A N 1
ATOM 1588 C CA . TYR A 1 207 ? 12.025 4.857 -1.951 1.00 71.25 207 TYR A CA 1
ATOM 1589 C C . TYR A 1 207 ? 12.946 4.755 -0.725 1.00 71.25 207 TYR A C 1
ATOM 1591 O O . TYR A 1 207 ? 14.092 5.182 -0.778 1.00 71.25 207 TYR A O 1
ATOM 1599 N N . GLY A 1 208 ? 12.491 4.180 0.391 1.00 58.09 208 GLY A N 1
ATOM 1600 C CA . GLY A 1 208 ? 13.159 4.286 1.695 1.00 58.09 208 GLY A CA 1
ATOM 1601 C C . GLY A 1 208 ? 14.521 3.616 1.816 1.00 58.09 208 GLY A C 1
ATOM 1602 O O . GLY A 1 208 ? 15.297 3.981 2.696 1.00 58.09 208 GLY A O 1
ATOM 1603 N N . SER A 1 209 ? 14.828 2.651 0.948 1.00 56.94 209 SER A N 1
ATOM 1604 C CA . SER A 1 209 ? 16.148 2.014 0.884 1.00 56.94 209 SER A CA 1
ATOM 1605 C C . SER A 1 209 ? 17.130 2.737 -0.040 1.00 56.94 209 SER A C 1
ATOM 1607 O O . SER A 1 209 ? 18.275 2.305 -0.160 1.00 56.94 209 SER A O 1
ATOM 1609 N N . MET A 1 210 ? 16.695 3.796 -0.724 1.00 66.75 210 MET A N 1
ATOM 1610 C CA . MET A 1 210 ? 17.529 4.549 -1.655 1.00 66.75 210 MET A CA 1
ATOM 1611 C C . MET A 1 210 ? 18.460 5.485 -0.885 1.00 66.75 210 MET A C 1
ATOM 1613 O O . MET A 1 210 ? 18.039 6.163 0.048 1.00 66.75 210 MET A O 1
ATOM 1617 N N . VAL A 1 211 ? 19.723 5.580 -1.306 1.00 55.59 211 VAL A N 1
ATOM 1618 C CA . VAL A 1 211 ? 20.732 6.439 -0.652 1.00 55.59 211 VAL A CA 1
ATOM 1619 C C . VAL A 1 211 ? 20.316 7.920 -0.667 1.00 55.59 211 VAL A C 1
ATOM 1621 O O . VAL A 1 211 ? 20.627 8.659 0.264 1.00 55.59 211 VAL A O 1
ATOM 1624 N N . ALA A 1 212 ? 19.559 8.342 -1.686 1.00 57.41 212 ALA A N 1
ATOM 1625 C CA . ALA A 1 212 ? 19.017 9.696 -1.810 1.00 57.41 212 ALA A CA 1
ATOM 1626 C C . ALA A 1 212 ? 17.798 9.971 -0.900 1.00 57.41 212 ALA A C 1
ATOM 1628 O O . ALA A 1 212 ? 17.384 11.125 -0.747 1.00 57.41 212 ALA A O 1
ATOM 1629 N N . PHE A 1 213 ? 17.209 8.940 -0.284 1.00 61.25 213 PHE A N 1
ATOM 1630 C CA . PHE A 1 213 ? 16.041 9.084 0.576 1.00 61.25 213 PHE A CA 1
ATOM 1631 C C . PHE A 1 213 ? 16.452 9.500 1.992 1.00 61.25 213 PHE A C 1
ATOM 1633 O O . PHE A 1 213 ? 16.965 8.715 2.787 1.00 61.25 213 PHE A O 1
ATOM 1640 N N . THR A 1 214 ? 16.226 10.771 2.323 1.00 66.69 214 THR A N 1
ATOM 1641 C CA . THR A 1 214 ? 16.606 11.340 3.625 1.00 66.69 214 THR A CA 1
ATOM 1642 C C . THR A 1 214 ? 15.474 11.251 4.650 1.00 66.69 214 THR A C 1
ATOM 1644 O O . THR A 1 214 ? 14.292 11.239 4.307 1.00 66.69 214 THR A O 1
ATOM 1647 N N . ALA A 1 215 ? 15.815 11.291 5.943 1.00 63.75 215 ALA A N 1
ATOM 1648 C CA . ALA A 1 215 ? 14.820 11.355 7.021 1.00 63.75 215 ALA A CA 1
ATOM 1649 C C . ALA A 1 215 ? 13.899 12.591 6.915 1.00 63.75 215 ALA A C 1
ATOM 1651 O O . ALA A 1 215 ? 12.726 12.524 7.276 1.00 63.75 215 ALA A O 1
ATOM 1652 N N . VAL A 1 216 ? 14.411 13.707 6.380 1.00 63.38 216 VAL A N 1
ATOM 1653 C CA . VAL A 1 216 ? 13.623 14.924 6.119 1.00 63.38 216 VAL A CA 1
ATOM 1654 C C . VAL A 1 216 ? 12.606 14.684 5.001 1.00 63.38 216 VAL A C 1
ATOM 1656 O O . VAL A 1 216 ? 11.450 15.078 5.136 1.00 63.38 216 VAL A O 1
ATOM 1659 N N . MET A 1 217 ? 13.002 13.997 3.925 1.00 63.59 217 MET A N 1
ATOM 1660 C CA . MET A 1 217 ? 12.086 13.608 2.849 1.00 63.59 217 MET A CA 1
ATOM 1661 C C . MET A 1 217 ? 10.995 12.668 3.368 1.00 63.59 217 MET A C 1
ATOM 1663 O O . MET A 1 217 ? 9.816 12.904 3.113 1.00 63.59 217 MET A O 1
ATOM 1667 N N . ALA A 1 218 ? 11.374 11.667 4.167 1.00 64.44 218 ALA A N 1
ATOM 1668 C CA . ALA A 1 218 ? 10.426 10.775 4.824 1.00 64.44 218 ALA A CA 1
ATOM 1669 C C . ALA A 1 218 ? 9.399 11.557 5.658 1.00 64.44 218 ALA A C 1
ATOM 1671 O O . ALA A 1 218 ? 8.202 11.323 5.535 1.00 64.44 218 ALA A O 1
ATOM 1672 N N . ALA A 1 219 ? 9.848 12.527 6.462 1.00 62.03 219 ALA A N 1
ATOM 1673 C CA . ALA A 1 219 ? 8.966 13.338 7.299 1.00 62.03 219 ALA A CA 1
ATOM 1674 C C . ALA A 1 219 ? 7.968 14.176 6.481 1.00 62.03 219 ALA A C 1
ATOM 1676 O O . ALA A 1 219 ? 6.797 14.236 6.850 1.00 62.03 219 ALA A O 1
ATOM 1677 N N . ARG A 1 220 ? 8.399 14.775 5.362 1.00 65.44 220 ARG A N 1
ATOM 1678 C CA . ARG A 1 220 ? 7.531 15.593 4.489 1.00 65.44 220 ARG A CA 1
ATOM 1679 C C . ARG A 1 220 ? 6.542 14.758 3.677 1.00 65.44 220 ARG A C 1
ATOM 1681 O O . ARG A 1 220 ? 5.399 15.163 3.480 1.00 65.44 220 ARG A O 1
ATOM 1688 N N . ILE A 1 221 ? 6.955 13.562 3.263 1.00 69.31 221 ILE A N 1
ATOM 1689 C CA . ILE A 1 221 ? 6.058 12.573 2.662 1.00 69.31 221 ILE A CA 1
ATOM 1690 C C . ILE A 1 221 ? 4.993 12.144 3.674 1.00 69.31 221 ILE A C 1
ATOM 1692 O O . ILE A 1 221 ? 3.802 12.155 3.369 1.00 69.31 221 ILE A O 1
ATOM 1696 N N . LEU A 1 222 ? 5.408 11.814 4.899 1.00 66.56 222 LEU A N 1
ATOM 1697 C CA . LEU A 1 222 ? 4.504 11.390 5.969 1.00 66.56 222 LEU A CA 1
ATOM 1698 C C . LEU A 1 222 ? 3.582 12.512 6.464 1.00 66.56 222 LEU A C 1
ATOM 1700 O O . LEU A 1 222 ? 2.483 12.213 6.927 1.00 66.56 222 LEU A O 1
ATOM 1704 N N . SER A 1 223 ? 3.983 13.783 6.342 1.00 65.69 223 SER A N 1
ATOM 1705 C CA . SER A 1 223 ? 3.114 14.931 6.628 1.00 65.69 223 SER A CA 1
ATOM 1706 C C . SER A 1 223 ? 2.148 15.270 5.485 1.00 65.69 223 SER A C 1
ATOM 1708 O O . SER A 1 223 ? 1.277 16.119 5.664 1.00 65.69 223 SER A O 1
ATOM 1710 N N . GLY A 1 224 ? 2.262 14.598 4.332 1.00 65.81 224 GLY A N 1
ATOM 1711 C CA . GLY A 1 224 ? 1.443 14.857 3.147 1.00 65.81 224 GLY A CA 1
ATOM 1712 C C . GLY A 1 224 ? 1.822 16.139 2.400 1.00 65.81 224 GLY A C 1
ATOM 1713 O O . GLY A 1 224 ? 1.086 16.563 1.515 1.00 65.81 224 GLY A O 1
ATOM 1714 N N . GLU A 1 225 ? 2.954 16.760 2.743 1.00 64.56 225 GLU A N 1
ATOM 1715 C CA . GLU A 1 225 ? 3.418 18.002 2.119 1.00 64.56 225 GLU A CA 1
ATOM 1716 C C . GLU A 1 225 ? 3.982 17.802 0.715 1.00 64.56 225 GLU A C 1
ATOM 1718 O O . GLU A 1 225 ? 4.015 18.751 -0.067 1.00 64.56 225 GLU A O 1
ATOM 1723 N N . GLU A 1 226 ? 4.509 16.616 0.413 1.00 68.62 226 GLU A N 1
ATOM 1724 C CA . GLU A 1 226 ? 5.194 16.366 -0.849 1.00 68.62 226 GLU A CA 1
ATOM 1725 C C . GLU A 1 226 ? 5.195 14.869 -1.176 1.00 68.62 226 GLU A C 1
ATOM 1727 O O . GLU A 1 226 ? 5.541 14.047 -0.333 1.00 68.62 226 GLU A O 1
ATOM 1732 N N . SER A 1 227 ? 4.822 14.495 -2.402 1.00 74.31 227 SER A N 1
ATOM 1733 C CA . SER A 1 227 ? 5.082 13.132 -2.905 1.00 74.31 227 SER A CA 1
ATOM 1734 C C . SER A 1 227 ? 6.542 13.045 -3.382 1.00 74.31 227 SER A C 1
ATOM 1736 O O . SER A 1 227 ? 7.123 14.079 -3.681 1.00 74.31 227 SER A O 1
ATOM 1738 N N . PRO A 1 228 ? 7.209 11.891 -3.458 1.00 77.38 228 PRO A N 1
ATOM 1739 C CA . PRO A 1 228 ? 8.535 11.810 -4.082 1.00 77.38 228 PRO A CA 1
ATOM 1740 C C . PRO A 1 228 ? 8.422 11.860 -5.616 1.00 77.38 228 PRO A C 1
ATOM 1742 O O . PRO A 1 228 ? 7.419 11.390 -6.160 1.00 77.38 228 PRO A O 1
ATOM 1745 N N . PRO A 1 229 ? 9.407 12.407 -6.344 1.00 82.81 229 PRO A N 1
ATOM 1746 C CA . PRO A 1 229 ? 9.435 12.274 -7.796 1.00 82.81 229 PRO A CA 1
ATOM 1747 C C . PRO A 1 229 ? 9.669 10.811 -8.198 1.00 82.81 229 PRO A C 1
ATOM 1749 O O . PRO A 1 229 ? 10.442 10.098 -7.553 1.00 82.81 229 PRO A O 1
ATOM 1752 N N . ILE A 1 230 ? 9.019 10.373 -9.277 1.00 84.12 230 ILE A N 1
ATOM 1753 C CA . ILE A 1 230 ? 9.205 9.023 -9.831 1.00 84.12 230 ILE A CA 1
ATOM 1754 C C . ILE A 1 230 ? 10.636 8.804 -10.337 1.00 84.12 230 ILE A C 1
ATOM 1756 O O . ILE A 1 230 ? 11.116 7.676 -10.333 1.00 84.12 230 ILE A O 1
ATOM 1760 N N . ASP A 1 231 ? 11.344 9.882 -10.668 1.00 80.50 231 ASP A N 1
ATOM 1761 C CA . ASP A 1 231 ? 12.728 9.861 -11.143 1.00 80.50 231 ASP A CA 1
ATOM 1762 C C . ASP A 1 231 ? 13.688 9.174 -10.160 1.00 80.50 231 ASP A C 1
ATOM 1764 O O . ASP A 1 231 ? 14.672 8.562 -10.568 1.00 80.50 231 ASP A O 1
ATOM 1768 N N . LEU A 1 232 ? 13.394 9.219 -8.853 1.00 77.88 232 LEU A N 1
ATOM 1769 C CA . LEU A 1 232 ? 14.165 8.473 -7.852 1.00 77.88 232 LEU A CA 1
ATOM 1770 C C . LEU A 1 232 ? 14.047 6.963 -8.070 1.00 77.88 232 LEU A C 1
ATOM 1772 O O . LEU A 1 232 ? 15.023 6.239 -7.906 1.00 77.88 232 LEU A O 1
ATOM 1776 N N . LEU A 1 233 ? 12.865 6.487 -8.463 1.00 79.88 233 LEU A N 1
ATOM 1777 C CA . LEU A 1 233 ? 12.649 5.088 -8.798 1.00 79.88 233 LEU A CA 1
ATOM 1778 C C . LEU A 1 233 ? 13.301 4.755 -10.137 1.00 79.88 233 LEU A C 1
ATOM 1780 O O . LEU A 1 233 ? 14.058 3.792 -10.198 1.00 79.88 233 LEU A O 1
ATOM 1784 N N . THR A 1 234 ? 13.057 5.551 -11.182 1.00 78.94 234 THR A N 1
ATOM 1785 C CA . THR A 1 234 ? 13.578 5.256 -12.527 1.00 78.94 234 THR A CA 1
ATOM 1786 C C . THR A 1 234 ? 15.100 5.309 -12.592 1.00 78.94 234 THR A C 1
ATOM 1788 O O . THR A 1 234 ? 15.688 4.440 -13.222 1.00 78.94 234 THR A O 1
ATOM 1791 N N . THR A 1 235 ? 15.754 6.208 -11.848 1.00 74.81 235 THR A N 1
ATOM 1792 C CA . THR A 1 235 ? 17.226 6.241 -11.745 1.00 74.81 235 THR A CA 1
ATOM 1793 C C . THR A 1 235 ? 17.784 4.901 -11.260 1.00 74.81 235 THR A C 1
ATOM 1795 O O . THR A 1 235 ? 18.747 4.388 -11.821 1.00 74.81 235 THR A O 1
ATOM 1798 N N . HIS A 1 236 ? 17.165 4.289 -10.248 1.00 73.06 236 HIS A N 1
ATOM 1799 C CA . HIS A 1 236 ? 17.610 2.986 -9.749 1.00 73.06 236 HIS A CA 1
ATOM 1800 C C . HIS A 1 236 ? 17.242 1.819 -10.672 1.00 73.06 236 HIS A C 1
ATOM 1802 O O . HIS A 1 236 ? 17.911 0.785 -10.639 1.00 73.06 236 HIS A O 1
ATOM 1808 N N . LEU A 1 237 ? 16.203 1.967 -11.499 1.00 75.31 237 LEU A N 1
ATOM 1809 C CA . LEU A 1 237 ? 15.903 0.998 -12.552 1.00 75.31 237 LEU A CA 1
ATOM 1810 C C . LEU A 1 237 ? 16.982 1.033 -13.643 1.00 75.31 237 LEU A C 1
ATOM 1812 O O . LEU A 1 237 ? 17.510 -0.024 -13.986 1.00 75.31 237 LEU A O 1
ATOM 1816 N N . ASP A 1 238 ? 17.365 2.228 -14.098 1.00 72.75 238 ASP A N 1
ATOM 1817 C CA . ASP A 1 238 ? 18.393 2.434 -15.128 1.00 72.75 238 ASP A CA 1
ATOM 1818 C C . ASP A 1 238 ? 19.799 2.006 -14.656 1.00 72.75 238 ASP A C 1
ATOM 1820 O O . ASP A 1 238 ? 20.606 1.510 -15.450 1.00 72.75 238 ASP A O 1
ATOM 1824 N N . GLU A 1 239 ? 20.094 2.143 -13.355 1.00 72.62 239 GLU A N 1
ATOM 1825 C CA . GLU A 1 239 ? 21.318 1.619 -12.725 1.00 72.62 239 GLU A CA 1
ATOM 1826 C C . GLU A 1 239 ? 21.354 0.083 -12.682 1.00 72.62 239 GLU A C 1
ATOM 1828 O O . GLU A 1 239 ? 22.427 -0.516 -12.786 1.00 72.62 239 GLU A O 1
ATOM 1833 N N . ALA A 1 240 ? 20.201 -0.566 -12.494 1.00 75.25 240 ALA A N 1
ATOM 1834 C CA . ALA A 1 240 ? 20.116 -2.021 -12.391 1.00 75.25 240 ALA A CA 1
ATOM 1835 C C . ALA A 1 240 ? 20.132 -2.705 -13.766 1.00 75.25 240 ALA A C 1
ATOM 1837 O O . ALA A 1 240 ? 20.746 -3.763 -13.920 1.00 75.25 240 ALA A O 1
ATOM 1838 N N . VAL A 1 241 ? 19.448 -2.118 -14.753 1.00 77.62 241 VAL A N 1
ATOM 1839 C CA . VAL A 1 241 ? 19.392 -2.595 -16.139 1.00 77.62 241 VAL A CA 1
ATOM 1840 C C . VAL A 1 241 ? 19.475 -1.393 -17.074 1.00 77.62 241 VAL A C 1
ATOM 1842 O O . VAL A 1 241 ? 18.549 -0.595 -17.149 1.00 77.62 241 VAL A O 1
ATOM 1845 N N . THR A 1 242 ? 20.567 -1.294 -17.831 1.00 73.81 242 THR A N 1
ATOM 1846 C CA . THR A 1 242 ? 20.791 -0.182 -18.762 1.00 73.81 242 THR A CA 1
ATOM 1847 C C . THR A 1 242 ? 20.517 -0.614 -20.204 1.00 73.81 242 THR A C 1
ATOM 1849 O O . THR A 1 242 ? 21.162 -1.530 -20.725 1.00 73.81 242 THR A O 1
ATOM 1852 N N . TRP A 1 243 ? 19.580 0.062 -20.870 1.00 71.88 243 TRP A N 1
ATOM 1853 C CA . TRP A 1 243 ? 19.213 -0.201 -22.263 1.00 71.88 243 TRP A CA 1
ATOM 1854 C C . TRP A 1 243 ? 20.036 0.668 -23.228 1.00 71.88 243 TRP A C 1
ATOM 1856 O O . TRP A 1 243 ? 19.599 1.703 -23.701 1.00 71.88 243 TRP A O 1
ATOM 1866 N N . GLY A 1 244 ? 21.262 0.249 -23.550 1.00 68.94 244 GLY A N 1
ATOM 1867 C CA . GLY A 1 244 ? 22.143 1.019 -24.442 1.00 68.94 244 GLY A CA 1
ATOM 1868 C C . GLY A 1 244 ? 22.884 2.164 -23.738 1.00 68.94 244 GLY A C 1
ATOM 1869 O O . GLY A 1 244 ? 22.744 2.379 -22.541 1.00 68.94 244 GLY A O 1
ATOM 1870 N N . ALA A 1 245 ? 23.772 2.855 -24.459 1.00 60.62 245 ALA A N 1
ATOM 1871 C CA . ALA A 1 245 ? 24.784 3.706 -23.821 1.00 60.62 245 ALA A CA 1
ATOM 1872 C C . ALA A 1 245 ? 24.304 5.117 -23.425 1.00 60.62 245 ALA A C 1
ATOM 1874 O O . ALA A 1 245 ? 24.958 5.738 -22.594 1.00 60.62 245 ALA A O 1
ATOM 1875 N N . ASN A 1 246 ? 23.222 5.640 -24.021 1.00 65.62 246 ASN A N 1
ATOM 1876 C CA . ASN A 1 246 ? 22.883 7.072 -23.945 1.00 65.62 246 ASN A CA 1
ATOM 1877 C C . ASN A 1 246 ? 21.377 7.380 -23.819 1.00 65.62 246 ASN A C 1
ATOM 1879 O O . ASN A 1 246 ? 20.968 8.499 -24.122 1.00 65.62 246 ASN A O 1
ATOM 1883 N N . GLY A 1 247 ? 20.539 6.428 -23.413 1.00 69.56 247 GLY A N 1
ATOM 1884 C CA . GLY A 1 247 ? 19.105 6.680 -23.270 1.00 69.56 247 GLY A CA 1
ATOM 1885 C C . GLY A 1 247 ? 18.668 6.983 -21.839 1.00 69.56 247 GLY A C 1
ATOM 1886 O O . GLY A 1 247 ? 19.407 6.757 -20.880 1.00 69.56 247 GLY A O 1
ATOM 1887 N N . SER A 1 248 ? 17.454 7.511 -21.711 1.00 76.81 248 SER A N 1
ATOM 1888 C CA . SER A 1 248 ? 16.786 7.776 -20.434 1.00 76.81 248 SER A CA 1
ATOM 1889 C C . SER A 1 248 ? 15.364 7.231 -20.466 1.00 76.81 248 SER A C 1
ATOM 1891 O O . SER A 1 248 ? 14.658 7.418 -21.461 1.00 76.81 248 SER A O 1
ATOM 1893 N N . PHE A 1 249 ? 14.940 6.571 -19.388 1.00 84.56 249 PHE A N 1
ATOM 1894 C CA . PHE A 1 249 ? 13.568 6.098 -19.251 1.00 84.56 249 PHE A CA 1
ATOM 1895 C C . PHE A 1 249 ? 12.647 7.227 -18.769 1.00 84.56 249 PHE A C 1
ATOM 1897 O O . PHE A 1 249 ? 12.832 7.776 -17.680 1.00 84.56 249 PHE A O 1
ATOM 1904 N N . GLN A 1 250 ? 11.640 7.565 -19.577 1.00 87.56 250 GLN A N 1
ATOM 1905 C CA . GLN A 1 250 ? 10.661 8.608 -19.281 1.00 87.56 250 GLN A CA 1
ATOM 1906 C C . GLN A 1 250 ? 9.285 7.988 -19.021 1.00 87.56 250 GLN A C 1
ATOM 1908 O O . GLN A 1 250 ? 8.606 7.594 -19.969 1.00 87.56 250 GLN A O 1
ATOM 1913 N N . PRO A 1 251 ? 8.841 7.894 -17.755 1.00 90.75 251 PRO A N 1
ATOM 1914 C CA . PRO A 1 251 ? 7.581 7.242 -17.438 1.00 90.75 251 PRO A CA 1
ATOM 1915 C C . PRO A 1 251 ? 6.372 8.067 -17.907 1.00 90.75 251 PRO A C 1
ATOM 1917 O O . PRO A 1 251 ? 6.252 9.274 -17.647 1.00 90.75 251 PRO A O 1
ATOM 1920 N N . ASP A 1 252 ? 5.425 7.389 -18.545 1.00 92.62 252 ASP A N 1
ATOM 1921 C CA . ASP A 1 252 ? 4.125 7.918 -18.974 1.00 92.62 252 ASP A CA 1
ATOM 1922 C C . ASP A 1 252 ? 2.945 7.183 -18.324 1.00 92.62 252 ASP A C 1
ATOM 1924 O O . ASP A 1 252 ? 1.856 7.748 -18.208 1.00 92.62 252 ASP A O 1
ATOM 1928 N N . PHE A 1 253 ? 3.197 5.990 -17.785 1.00 93.69 253 PHE A N 1
ATOM 1929 C CA . PHE A 1 253 ? 2.208 5.131 -17.167 1.00 93.69 253 PHE A CA 1
ATOM 1930 C C . PHE A 1 253 ? 2.715 4.575 -15.836 1.00 93.69 253 PHE A C 1
ATOM 1932 O O . PHE A 1 253 ? 3.865 4.165 -15.691 1.00 93.69 253 PHE A O 1
ATOM 1939 N N . ALA A 1 254 ? 1.817 4.489 -14.859 1.00 93.75 254 ALA A N 1
ATOM 1940 C CA . ALA A 1 254 ? 1.995 3.653 -13.681 1.00 93.75 254 ALA A CA 1
ATOM 1941 C C . ALA A 1 254 ? 0.641 3.052 -13.319 1.00 93.75 254 ALA A C 1
ATOM 1943 O O . ALA A 1 254 ? -0.363 3.762 -13.311 1.00 93.75 254 ALA A O 1
ATOM 1944 N N . GLY A 1 255 ? 0.611 1.760 -13.016 1.00 93.69 255 GLY A N 1
ATOM 1945 C CA . GLY A 1 255 ? -0.638 1.053 -12.796 1.00 93.69 255 GLY A CA 1
ATOM 1946 C C . GLY A 1 255 ? -0.459 -0.309 -12.154 1.00 93.69 255 GLY A C 1
ATOM 1947 O O . GLY A 1 255 ? 0.641 -0.727 -11.786 1.00 93.69 255 GLY A O 1
ATOM 1948 N N . LEU A 1 256 ? -1.588 -0.993 -11.997 1.00 92.00 256 LEU A N 1
ATOM 1949 C CA . LEU A 1 256 ? -1.638 -2.345 -11.466 1.00 92.00 256 LEU A CA 1
ATOM 1950 C C . LEU A 1 256 ? -2.156 -3.306 -12.525 1.00 92.00 256 LEU A C 1
ATOM 1952 O O . LEU A 1 256 ? -3.288 -3.178 -12.980 1.00 92.00 256 LEU A O 1
ATOM 1956 N N . ASN A 1 257 ? -1.371 -4.330 -12.820 1.00 89.31 257 ASN A N 1
ATOM 1957 C CA . ASN A 1 257 ? -1.812 -5.494 -13.577 1.00 89.31 257 ASN A CA 1
ATOM 1958 C C . ASN A 1 257 ? -1.438 -6.750 -12.792 1.00 89.31 257 ASN A C 1
ATOM 1960 O O . ASN A 1 257 ? -0.466 -7.428 -13.103 1.00 89.31 257 ASN A O 1
ATOM 1964 N N . TYR A 1 258 ? -2.091 -6.945 -11.638 1.00 86.81 258 TYR A N 1
ATOM 1965 C CA . TYR A 1 258 ? -1.690 -7.913 -10.605 1.00 86.81 258 TYR A CA 1
ATOM 1966 C C . TYR A 1 258 ? -0.266 -7.763 -10.040 1.00 86.81 258 TYR A C 1
ATOM 1968 O O . TYR A 1 258 ? 0.143 -8.526 -9.167 1.00 86.81 258 TYR A O 1
ATOM 1976 N N . ALA A 1 259 ? 0.483 -6.795 -10.537 1.00 88.69 259 ALA A N 1
ATOM 1977 C CA . ALA A 1 259 ? 1.836 -6.407 -10.207 1.00 88.69 259 ALA A CA 1
ATOM 1978 C C . ALA A 1 259 ? 1.915 -4.890 -10.407 1.00 88.69 259 ALA A C 1
ATOM 1980 O O . ALA A 1 259 ? 1.075 -4.314 -11.106 1.00 88.69 259 ALA A O 1
ATOM 1981 N N . LEU A 1 260 ? 2.901 -4.237 -9.794 1.00 92.12 260 LEU A N 1
ATOM 1982 C CA . LEU A 1 260 ? 3.152 -2.832 -10.100 1.00 92.12 260 LEU A CA 1
ATOM 1983 C C . LEU A 1 260 ? 3.827 -2.761 -11.468 1.00 92.12 260 LEU A C 1
ATOM 1985 O O . LEU A 1 260 ? 4.889 -3.352 -11.663 1.00 92.12 260 LEU A O 1
ATOM 1989 N N . GLN A 1 261 ? 3.203 -2.029 -12.380 1.00 93.00 261 GLN A N 1
ATOM 1990 C CA . GLN A 1 261 ? 3.672 -1.828 -13.740 1.00 93.00 261 GLN A CA 1
ATOM 1991 C C . GLN A 1 261 ? 3.948 -0.346 -13.971 1.00 93.00 261 GLN A C 1
ATOM 1993 O O . GLN A 1 261 ? 3.141 0.504 -13.591 1.00 93.00 261 GLN A O 1
ATOM 1998 N N . ILE A 1 262 ? 5.086 -0.046 -14.587 1.00 92.50 262 ILE A N 1
ATOM 1999 C CA . ILE A 1 262 ? 5.487 1.304 -14.979 1.00 92.50 262 ILE A CA 1
ATOM 2000 C C . ILE A 1 262 ? 5.831 1.250 -16.462 1.00 92.50 262 ILE A C 1
ATOM 2002 O O . ILE A 1 262 ? 6.673 0.451 -16.862 1.00 92.50 262 ILE A O 1
ATOM 2006 N N . GLY A 1 263 ? 5.153 2.066 -17.258 1.00 92.31 263 GLY A N 1
ATOM 2007 C CA . GLY A 1 263 ? 5.395 2.211 -18.689 1.00 92.31 263 GLY A CA 1
ATOM 2008 C C . GLY A 1 263 ? 6.012 3.563 -18.998 1.00 92.31 263 GLY A C 1
ATOM 2009 O O . GLY A 1 263 ? 5.948 4.488 -18.179 1.00 92.31 263 GLY A O 1
ATOM 2010 N N . GLY A 1 264 ? 6.643 3.655 -20.157 1.00 90.94 264 GLY A N 1
ATOM 2011 C CA . GLY A 1 264 ? 7.209 4.897 -20.643 1.00 90.94 264 GLY A CA 1
ATOM 2012 C C . GLY A 1 264 ? 7.816 4.783 -22.025 1.00 90.94 264 GLY A C 1
ATOM 2013 O O . GLY A 1 264 ? 7.739 3.751 -22.695 1.00 90.94 264 GLY A O 1
ATOM 2014 N N . GLU A 1 265 ? 8.503 5.853 -22.387 1.00 89.19 265 GLU A N 1
ATOM 2015 C CA . GLU A 1 265 ? 9.338 5.935 -23.574 1.00 89.19 265 GLU A CA 1
ATOM 2016 C C . GLU A 1 265 ? 10.809 5.830 -23.164 1.00 89.19 265 GLU A C 1
ATOM 2018 O O . GLU A 1 265 ? 11.222 6.309 -22.101 1.00 89.19 265 GLU A O 1
ATOM 2023 N N . TYR A 1 266 ? 11.622 5.204 -24.013 1.00 83.12 266 TYR A N 1
ATOM 2024 C CA . TYR A 1 266 ? 13.071 5.215 -23.850 1.00 83.12 266 TYR A CA 1
ATOM 2025 C C . TYR A 1 266 ? 13.672 6.193 -24.854 1.00 83.12 266 TYR A C 1
ATOM 2027 O O . TYR A 1 266 ? 13.705 5.928 -26.054 1.00 83.12 266 TYR A O 1
ATOM 2035 N N . VAL A 1 267 ? 14.113 7.350 -24.362 1.00 81.06 267 VAL A N 1
ATOM 2036 C CA . VAL A 1 267 ? 14.537 8.464 -25.214 1.00 81.06 267 VAL A CA 1
ATOM 2037 C C . VAL A 1 267 ? 16.058 8.534 -25.259 1.00 81.06 267 VAL A C 1
ATOM 2039 O O . VAL A 1 267 ? 16.705 8.728 -24.225 1.00 81.06 267 VAL A O 1
ATOM 2042 N N . ASP A 1 268 ? 16.629 8.428 -26.460 1.00 72.19 268 ASP A N 1
ATOM 2043 C CA . ASP A 1 268 ? 18.050 8.677 -26.704 1.00 72.19 268 ASP A CA 1
ATOM 2044 C C . ASP A 1 268 ? 18.390 10.135 -26.369 1.00 72.19 268 ASP A C 1
ATOM 2046 O O . ASP A 1 268 ? 17.883 11.074 -26.985 1.00 72.19 268 ASP A O 1
ATOM 2050 N N . THR A 1 269 ? 19.284 10.341 -25.405 1.00 59.44 269 THR A N 1
ATOM 2051 C CA . THR A 1 269 ? 19.787 11.671 -25.059 1.00 59.44 269 THR A CA 1
ATOM 2052 C C . THR A 1 269 ? 21.085 11.926 -25.832 1.00 59.44 269 THR A C 1
ATOM 2054 O O . THR A 1 269 ? 22.082 11.232 -25.612 1.00 59.44 269 THR A O 1
ATOM 2057 N N . PRO A 1 270 ? 21.148 12.916 -26.742 1.00 48.59 270 PRO A N 1
ATOM 2058 C CA . PRO A 1 270 ? 22.377 13.210 -27.470 1.00 48.59 270 PRO A CA 1
ATOM 2059 C C . PRO A 1 270 ? 23.512 13.611 -26.513 1.00 48.59 270 PRO A C 1
ATOM 2061 O O . PRO A 1 270 ? 23.343 14.504 -25.682 1.00 48.59 270 PRO A O 1
ATOM 2064 N N . MET A 1 271 ? 24.701 13.015 -26.683 1.00 41.34 271 MET A N 1
ATOM 2065 C CA . MET A 1 271 ? 25.903 13.236 -25.847 1.00 41.34 271 MET A CA 1
ATOM 2066 C C . MET A 1 271 ? 26.322 14.710 -25.646 1.00 41.34 271 MET A C 1
ATOM 2068 O O . MET A 1 271 ? 27.129 15.000 -24.770 1.00 41.34 271 MET A O 1
ATOM 2072 N N . GLN A 1 272 ? 25.806 15.659 -26.432 1.00 44.62 272 GLN A N 1
ATOM 2073 C CA . GLN A 1 272 ? 26.156 17.081 -26.321 1.00 44.62 272 GLN A CA 1
ATOM 2074 C C . GLN A 1 272 ? 25.502 17.806 -25.129 1.00 44.62 272 GLN A C 1
ATOM 2076 O O . GLN A 1 272 ? 25.924 18.915 -24.812 1.00 44.62 272 GLN A O 1
ATOM 2081 N N . ALA A 1 273 ? 24.518 17.204 -24.450 1.00 42.94 273 ALA A N 1
ATOM 2082 C CA . ALA A 1 273 ? 23.813 17.836 -23.328 1.00 42.94 273 ALA A CA 1
ATOM 2083 C C . ALA A 1 273 ? 24.409 17.536 -21.934 1.00 42.94 273 ALA A C 1
ATOM 2085 O O . ALA A 1 273 ? 24.059 18.209 -20.965 1.00 42.94 273 ALA A O 1
ATOM 2086 N N . LEU A 1 274 ? 25.317 16.560 -21.805 1.00 40.94 274 LEU A N 1
ATOM 2087 C CA . LEU A 1 274 ? 25.853 16.120 -20.512 1.00 40.94 274 LEU A CA 1
ATOM 2088 C C . LEU A 1 274 ? 27.292 16.606 -20.308 1.00 40.94 274 LEU A C 1
ATOM 2090 O O . LEU A 1 274 ? 28.268 15.939 -20.647 1.00 40.94 274 LEU A O 1
ATOM 2094 N N . GLY A 1 275 ? 27.427 17.785 -19.702 1.00 41.56 275 GLY A N 1
ATOM 2095 C CA . GLY A 1 275 ? 28.683 18.210 -19.095 1.00 41.56 275 GLY A CA 1
ATOM 2096 C C . GLY A 1 275 ? 29.053 17.292 -17.924 1.00 41.56 275 GLY A C 1
ATOM 2097 O O . GLY A 1 275 ? 28.489 17.423 -16.849 1.00 41.56 275 GLY A O 1
ATOM 2098 N N . ALA A 1 276 ? 29.983 16.363 -18.154 1.00 47.09 276 ALA A N 1
ATOM 2099 C CA . ALA A 1 276 ? 30.904 15.716 -17.202 1.00 47.09 276 ALA A CA 1
ATOM 2100 C C . ALA A 1 276 ? 30.427 15.379 -15.762 1.00 47.09 276 ALA A C 1
ATOM 2102 O O . ALA A 1 276 ? 31.235 15.390 -14.833 1.00 47.09 276 ALA A O 1
ATOM 2103 N N . MET A 1 277 ? 29.163 15.008 -15.557 1.00 43.59 277 MET A N 1
ATOM 2104 C CA . MET A 1 277 ? 28.714 14.287 -14.361 1.00 43.59 277 MET A CA 1
ATOM 2105 C C . MET A 1 277 ? 27.812 13.119 -14.772 1.00 43.59 277 MET A C 1
ATOM 2107 O O . MET A 1 277 ? 27.027 13.275 -15.709 1.00 43.59 277 MET A O 1
ATOM 2111 N N . PRO A 1 278 ? 27.887 11.961 -14.086 1.00 52.34 278 PRO A N 1
ATOM 2112 C CA . PRO A 1 278 ? 26.912 10.895 -14.278 1.00 52.34 278 PRO A CA 1
ATOM 2113 C C . PRO A 1 278 ? 25.495 11.454 -14.050 1.00 52.34 278 PRO A C 1
ATOM 2115 O O . PRO A 1 278 ? 25.296 12.131 -13.035 1.00 52.34 278 PRO A O 1
ATOM 2118 N N . PRO A 1 279 ? 24.519 11.189 -14.939 1.00 52.81 279 PRO A N 1
ATOM 2119 C CA . PRO A 1 279 ? 23.171 11.763 -14.866 1.00 52.81 279 PRO A CA 1
ATOM 2120 C C . PRO A 1 279 ? 22.501 11.582 -13.499 1.00 52.81 279 PRO A C 1
ATOM 2122 O O . PRO A 1 279 ? 21.910 12.525 -12.982 1.00 52.81 279 PRO A O 1
ATOM 2125 N N . ALA A 1 280 ? 22.689 10.420 -12.866 1.00 45.56 280 ALA A N 1
ATOM 2126 C CA . ALA A 1 280 ? 22.185 10.125 -11.526 1.00 45.56 280 ALA A CA 1
ATOM 2127 C C . ALA A 1 280 ? 22.761 11.068 -10.455 1.00 45.56 280 ALA A C 1
ATOM 2129 O O . ALA A 1 280 ? 22.018 11.619 -9.652 1.00 45.56 280 ALA A O 1
ATOM 2130 N N . LEU A 1 281 ? 24.072 11.321 -10.472 1.00 46.31 281 LEU A N 1
ATOM 2131 C CA . LEU A 1 281 ? 24.756 12.197 -9.511 1.00 46.31 281 LEU A CA 1
ATOM 2132 C C . LEU A 1 281 ? 24.437 13.678 -9.761 1.00 46.31 281 LEU A C 1
ATOM 2134 O O . LEU A 1 281 ? 24.247 14.446 -8.819 1.00 46.31 281 LEU A O 1
ATOM 2138 N N . ALA A 1 282 ? 24.335 14.075 -11.032 1.00 50.00 282 ALA A N 1
ATOM 2139 C CA . ALA A 1 282 ? 23.923 15.421 -11.418 1.00 50.00 282 ALA A CA 1
ATOM 2140 C C . ALA A 1 282 ? 22.471 15.706 -11.000 1.00 50.00 282 ALA A C 1
ATOM 2142 O O . ALA A 1 282 ? 22.194 16.757 -10.422 1.00 50.00 282 ALA A O 1
ATOM 2143 N N . PHE A 1 283 ? 21.563 14.755 -11.231 1.00 50.50 283 PHE A N 1
ATOM 2144 C CA . PHE A 1 283 ? 20.168 14.840 -10.809 1.00 50.50 283 PHE A CA 1
ATOM 2145 C C . PHE A 1 283 ? 20.032 14.826 -9.284 1.00 50.50 283 PHE A C 1
ATOM 2147 O O . PHE A 1 283 ? 19.327 15.665 -8.733 1.00 50.50 283 PHE A O 1
ATOM 2154 N N . GLN A 1 284 ? 20.748 13.938 -8.586 1.00 53.84 284 GLN A N 1
ATOM 2155 C CA . GLN A 1 284 ? 20.760 13.872 -7.120 1.00 53.84 284 GLN A CA 1
ATOM 2156 C C . GLN A 1 284 ? 21.175 15.207 -6.496 1.00 53.84 284 GLN A C 1
ATOM 2158 O O . GLN A 1 284 ? 20.499 15.692 -5.588 1.00 53.84 284 GLN A O 1
ATOM 2163 N N . ASN A 1 285 ? 22.236 15.829 -7.018 1.00 52.69 285 ASN A N 1
ATOM 2164 C CA . ASN A 1 285 ? 22.694 17.135 -6.550 1.00 52.69 285 ASN A CA 1
ATOM 2165 C C . ASN A 1 285 ? 21.676 18.235 -6.881 1.00 52.69 285 ASN A C 1
ATOM 2167 O O . ASN A 1 285 ? 21.289 18.987 -5.994 1.00 52.69 285 ASN A O 1
ATOM 2171 N N . GLN A 1 286 ? 21.147 18.278 -8.109 1.00 54.16 286 GLN A N 1
ATOM 2172 C CA . GLN A 1 286 ? 20.132 19.268 -8.490 1.00 54.16 286 GLN A CA 1
ATOM 2173 C C . GLN A 1 286 ? 18.835 19.135 -7.685 1.00 54.16 286 GLN A C 1
ATOM 2175 O O . GLN A 1 286 ? 18.222 20.142 -7.328 1.00 54.16 286 GLN A O 1
ATOM 2180 N N . PHE A 1 287 ? 18.401 17.913 -7.388 1.00 50.62 287 PHE A N 1
ATOM 2181 C CA . PHE A 1 287 ? 17.227 17.661 -6.566 1.00 50.62 287 PHE A CA 1
ATOM 2182 C C . PHE A 1 287 ? 17.481 18.076 -5.111 1.00 50.62 287 PHE A C 1
ATOM 2184 O O . PHE A 1 287 ? 16.664 18.795 -4.533 1.00 50.62 287 PHE A O 1
ATOM 2191 N N . ALA A 1 288 ? 18.627 17.699 -4.532 1.00 55.69 288 ALA A N 1
ATOM 2192 C CA . ALA A 1 288 ? 19.022 18.128 -3.191 1.00 55.69 288 ALA A CA 1
ATOM 2193 C C . ALA A 1 288 ? 19.108 19.662 -3.082 1.00 55.69 288 ALA A C 1
ATOM 2195 O O . ALA A 1 288 ? 18.575 20.237 -2.131 1.00 55.69 288 ALA A O 1
ATOM 2196 N N . ASP A 1 289 ? 19.680 20.325 -4.088 1.00 60.50 289 ASP A N 1
ATOM 2197 C CA . ASP A 1 289 ? 19.812 21.781 -4.157 1.00 60.50 289 ASP A CA 1
ATOM 2198 C C . ASP A 1 289 ? 18.450 22.475 -4.298 1.00 60.50 289 ASP A C 1
ATOM 2200 O O . ASP A 1 289 ? 18.164 23.440 -3.584 1.00 60.50 289 ASP A O 1
ATOM 2204 N N . ARG A 1 290 ? 17.554 21.963 -5.156 1.00 57.56 290 ARG A N 1
ATOM 2205 C CA . ARG A 1 290 ? 16.176 22.480 -5.284 1.00 57.56 290 ARG A CA 1
ATOM 2206 C C . ARG A 1 290 ? 15.387 22.317 -3.987 1.00 57.56 290 ARG A C 1
ATOM 2208 O O . ARG A 1 290 ? 14.637 23.217 -3.605 1.00 57.56 290 ARG A O 1
ATOM 2215 N N . MET A 1 291 ? 15.572 21.202 -3.286 1.00 51.66 291 MET A N 1
ATOM 2216 C CA . MET A 1 291 ? 14.949 20.970 -1.984 1.00 51.66 291 MET A CA 1
ATOM 2217 C C . MET A 1 291 ? 15.502 21.920 -0.917 1.00 51.66 291 MET A C 1
ATOM 2219 O O . MET A 1 291 ? 14.724 22.495 -0.156 1.00 51.66 291 MET A O 1
ATOM 2223 N N . ALA A 1 292 ? 16.817 22.149 -0.891 1.00 58.88 292 ALA A N 1
ATOM 2224 C CA . ALA A 1 292 ? 17.453 23.110 0.008 1.00 58.88 292 ALA A CA 1
ATOM 2225 C C . ALA A 1 292 ? 16.980 24.552 -0.253 1.00 58.88 292 ALA A C 1
ATOM 2227 O O . ALA A 1 292 ? 16.677 25.282 0.694 1.00 58.88 292 ALA A O 1
ATOM 2228 N N . ALA A 1 293 ? 16.835 24.945 -1.521 1.00 56.94 293 ALA A N 1
ATOM 2229 C CA . ALA A 1 293 ? 16.318 26.257 -1.905 1.00 56.94 293 ALA A CA 1
ATOM 2230 C C . ALA A 1 293 ? 14.869 26.470 -1.430 1.00 56.94 293 ALA A C 1
ATOM 2232 O O . ALA A 1 293 ? 14.562 27.495 -0.823 1.00 56.94 293 ALA A O 1
ATOM 2233 N N . ARG A 1 294 ? 13.994 25.469 -1.602 1.00 55.38 294 ARG A N 1
ATOM 2234 C CA . ARG A 1 294 ? 12.604 25.516 -1.104 1.00 55.38 294 ARG A CA 1
ATOM 2235 C C . ARG A 1 294 ? 12.509 25.595 0.418 1.00 55.38 294 ARG A C 1
ATOM 2237 O O . ARG A 1 294 ? 11.596 26.232 0.943 1.00 55.38 294 ARG A O 1
ATOM 2244 N N . ILE A 1 295 ? 13.436 24.953 1.135 1.00 51.12 295 ILE A N 1
ATOM 2245 C CA . ILE A 1 295 ? 13.529 25.056 2.600 1.00 51.12 295 ILE A CA 1
ATOM 2246 C C . ILE A 1 295 ? 13.826 26.501 3.003 1.00 51.12 295 ILE A C 1
ATOM 2248 O O . ILE A 1 295 ? 13.162 27.032 3.891 1.00 51.12 295 ILE A O 1
ATOM 2252 N N . GLN A 1 296 ? 14.779 27.156 2.335 1.00 56.41 296 GLN A N 1
ATOM 2253 C CA . GLN A 1 296 ? 15.076 28.557 2.619 1.00 56.41 296 GLN A CA 1
ATOM 2254 C C . GLN A 1 296 ? 13.917 29.485 2.254 1.00 56.41 296 GLN A C 1
ATOM 2256 O O . GLN A 1 296 ? 13.596 30.374 3.037 1.00 56.41 296 GLN A O 1
ATOM 2261 N N . GLU A 1 297 ? 13.250 29.265 1.124 1.00 54.28 297 GLU A N 1
ATOM 2262 C CA . GLU A 1 297 ? 12.111 30.083 0.698 1.00 54.28 297 GLU A CA 1
ATOM 2263 C C . GLU A 1 297 ? 10.948 30.013 1.703 1.00 54.28 297 GLU A C 1
ATOM 2265 O O . GLU A 1 297 ? 10.429 31.045 2.121 1.00 54.28 297 GLU A O 1
ATOM 2270 N N . LYS A 1 298 ? 10.601 28.817 2.199 1.00 46.50 298 LYS A N 1
ATOM 2271 C CA . LYS A 1 298 ? 9.541 28.657 3.212 1.00 46.50 298 LYS A CA 1
ATOM 2272 C C . LYS A 1 298 ? 9.911 29.232 4.581 1.00 46.50 298 LYS A C 1
ATOM 2274 O O . LYS A 1 298 ? 9.027 29.722 5.277 1.00 46.50 298 LYS A O 1
ATOM 2279 N N . LEU A 1 299 ? 11.188 29.214 4.969 1.00 47.62 299 LEU A N 1
ATOM 2280 C CA . LEU A 1 299 ? 11.642 29.825 6.226 1.00 47.62 299 LEU A CA 1
ATOM 2281 C C . LEU A 1 299 ? 11.547 31.360 6.207 1.00 47.62 299 LEU A C 1
ATOM 2283 O O . LEU A 1 299 ? 11.319 31.954 7.256 1.00 47.62 299 LEU A O 1
ATOM 2287 N N . HIS A 1 300 ? 11.649 31.997 5.036 1.00 49.56 300 HIS A N 1
ATOM 2288 C CA . HIS A 1 300 ? 11.482 33.451 4.892 1.00 49.56 300 HIS A CA 1
ATOM 2289 C C . HIS A 1 300 ? 10.016 33.908 4.837 1.00 49.56 300 HIS A C 1
ATOM 2291 O O . HIS A 1 300 ? 9.751 35.092 4.998 1.00 49.56 300 HIS A O 1
ATOM 2297 N N . VAL A 1 301 ? 9.061 32.996 4.632 1.00 45.16 301 VAL A N 1
ATOM 2298 C CA . VAL A 1 301 ? 7.617 33.309 4.625 1.00 45.16 301 VAL A CA 1
ATOM 2299 C C . VAL A 1 301 ? 7.003 33.233 6.037 1.00 45.16 301 VAL A C 1
ATOM 2301 O O . VAL A 1 301 ? 5.881 33.684 6.252 1.00 45.16 301 VAL A O 1
ATOM 2304 N N . VAL A 1 302 ? 7.732 32.681 7.016 1.00 43.97 302 VAL A N 1
ATOM 2305 C CA . VAL A 1 302 ? 7.277 32.490 8.412 1.00 43.97 302 VAL A CA 1
ATOM 2306 C C . VAL A 1 302 ? 7.947 33.480 9.393 1.00 43.97 302 VAL A C 1
ATOM 2308 O O . VAL A 1 302 ? 7.688 33.420 10.594 1.00 43.97 302 VAL A O 1
ATOM 2311 N N . ALA A 1 303 ? 8.772 34.407 8.894 1.00 41.88 303 ALA A N 1
ATOM 2312 C CA . ALA A 1 303 ? 9.367 35.516 9.654 1.00 41.88 303 ALA A CA 1
ATOM 2313 C C . ALA A 1 303 ? 8.673 36.843 9.316 1.00 41.88 303 ALA A C 1
ATOM 2315 O O . ALA A 1 303 ? 8.479 37.649 10.255 1.00 41.88 303 ALA A O 1
#

Foldseek 3Di:
DDDVQQDDDDDDDDPPPDDPPPPDPDDDSCQAPPPFPDKDWFALQCCAPLQQLQLQCQLFVQDDSQQKDADPPRQWIKGPDWTWTDWDDFPNDTKTKIWPIWIWGADAQWIWIKTKIWIDQDVFKIKIKIKIWIWKWKWDADPVRFIFIDIGTDDDIDIDIDMGGHPPDDDDPVVVVSRVRVVVVNCVSVCSSPPQSSQLSSQCSQQVVPPLDDPVNSVCSRVVNDGDGCVSNQVVVCVVPPDDDAWGWDWPTWTGRSTTMTGGYIGGDPPVPDDPDDPSVVVSVVVVVVVVVVVVVVVVVVD

Radius of gyration: 23.13 Å; chains: 1; bounding box: 60×60×71 Å

Secondary structure (DSSP, 8-state):
---GGG---------TT---TT------TTSSPTT-SEEEEE-HHHIIIIIIHHHHHHHSTT--GGGEEE-GGGSEEEESS-PBPPPEEETTEEE-EEEEEEEEEE-BS-EEEEEEEEEEEETTEEEEEEEEEEEEEEEEE-TTS-EEEEEEE-SPPEEEEEEEE-TT----HHHHHHHHHHHHHHHHHHHHHHHTTTHHHHHHHHHTTSTT--HHHHHHHHTTS-PPPTHHHHHHHHHHS--SSSEEEEEEEEEEBSSEEEEEEEEEPPGGG--SS-HHHHHHHHHHHHHHHHHHHHHHS--

pLDDT: mean 76.02, std 15.07, range [40.94, 95.81]

Sequence (303 aa):
MDNPERSTLGVLCQTQNRATDGLLNQIEADVIPDGSDVGFLLSRRRFIRDVLAPALPVTFDGLKAKDIDYLDDDEGITLNRKPMLKAVEHKGKTYDPRLEYLELRLGQGYIDTTAHTRTKIIPGVWGHCRTRGRYSIALKDRDDGGKTIAVEKVGTPEEEKWKEVSKGMKIAKAVLGILAAVIAVAVTICTLGFGMTVAAPVYVALYGSMVAFTAVMAARILSGEESPPIDLLTTHLDEAVTWGANGSFQPDFAGLNYALQIGGEYVDTPMQALGAMPPALAFQNQFADRMAARIQEKLHVVA